Protein AF-A0A9D6IE78-F1 (afdb_monomer_lite)

Structure (mmCIF, N/CA/C/O backbone):
data_AF-A0A9D6IE78-F1
#
_entry.id   AF-A0A9D6IE78-F1
#
loop_
_atom_site.group_PDB
_atom_site.id
_atom_site.type_symbol
_atom_site.label_atom_id
_atom_site.label_alt_id
_atom_site.label_comp_id
_atom_site.label_asym_id
_atom_site.label_entity_id
_atom_site.label_seq_id
_atom_site.pdbx_PDB_ins_code
_atom_site.Cartn_x
_atom_site.Cartn_y
_atom_site.Cartn_z
_atom_site.occupancy
_atom_site.B_iso_or_equiv
_atom_site.auth_seq_id
_atom_site.auth_comp_id
_atom_site.auth_asym_id
_atom_site.auth_atom_id
_atom_site.pdbx_PDB_model_num
ATOM 1 N N . MET A 1 1 ? -37.308 31.353 -27.519 1.00 45.53 1 MET A N 1
ATOM 2 C CA . MET A 1 1 ? -37.092 30.352 -28.583 1.00 45.53 1 MET A CA 1
ATOM 3 C C . MET A 1 1 ? -36.029 29.391 -28.068 1.00 45.53 1 MET A C 1
ATOM 5 O O . MET A 1 1 ? -34.873 29.768 -27.953 1.00 45.53 1 MET A O 1
ATOM 9 N N . MET A 1 2 ? -36.479 28.247 -27.551 1.00 38.16 2 MET A N 1
ATOM 10 C CA . MET A 1 2 ? -35.673 27.231 -26.865 1.00 38.16 2 MET A CA 1
ATOM 11 C C . MET A 1 2 ? -35.021 26.292 -27.885 1.00 38.16 2 MET A C 1
ATOM 13 O O . MET A 1 2 ? -35.679 25.915 -28.849 1.00 38.16 2 MET A O 1
ATOM 17 N N . CYS A 1 3 ? -33.796 25.833 -27.624 1.00 43.06 3 CYS A N 1
ATOM 18 C CA . CYS A 1 3 ? -33.324 24.556 -28.156 1.00 43.06 3 CYS A CA 1
ATOM 19 C C . CYS A 1 3 ? -32.450 23.859 -27.102 1.00 43.06 3 CYS A C 1
ATOM 21 O O . CYS A 1 3 ? -31.283 24.190 -26.915 1.00 43.06 3 CYS A O 1
ATOM 23 N N . LEU A 1 4 ? -33.084 22.943 -26.363 1.00 41.41 4 LEU A N 1
ATOM 24 C CA . LEU A 1 4 ? -32.463 21.963 -25.473 1.00 41.41 4 LEU A CA 1
ATOM 25 C C . LEU A 1 4 ? -31.809 20.868 -26.329 1.00 41.41 4 LEU A C 1
ATOM 27 O O . LEU A 1 4 ? -32.516 20.140 -27.028 1.00 41.41 4 LEU A O 1
ATOM 31 N N . THR A 1 5 ? -30.498 20.677 -26.216 1.00 53.38 5 THR A N 1
ATOM 32 C CA . THR A 1 5 ? -29.824 19.465 -26.694 1.00 53.38 5 THR A CA 1
ATOM 33 C C . THR A 1 5 ? -29.797 18.421 -25.579 1.00 53.38 5 THR A C 1
ATOM 35 O O . THR A 1 5 ? -29.192 18.594 -24.524 1.00 53.38 5 THR A O 1
ATOM 38 N N . LYS A 1 6 ? -30.530 17.330 -25.814 1.00 40.97 6 LYS A N 1
ATOM 39 C CA . LYS A 1 6 ? -30.632 16.155 -24.948 1.00 40.97 6 LYS A CA 1
ATOM 40 C C . LYS A 1 6 ? -29.361 15.309 -25.071 1.00 40.97 6 LYS A C 1
ATOM 42 O O . LYS A 1 6 ? -29.006 14.907 -26.174 1.00 40.97 6 LYS A O 1
ATOM 47 N N . PHE A 1 7 ? -28.726 15.000 -23.943 1.00 40.69 7 PHE A N 1
ATOM 48 C CA . PHE A 1 7 ? -27.714 13.949 -23.832 1.00 40.69 7 PHE A CA 1
ATOM 49 C C . PHE A 1 7 ? -28.403 12.610 -23.535 1.00 40.69 7 PHE A C 1
ATOM 51 O O . PHE A 1 7 ? -29.124 12.476 -22.548 1.00 40.69 7 PHE A O 1
ATOM 58 N N . THR A 1 8 ? -28.188 11.622 -24.397 1.00 42.09 8 THR A N 1
ATOM 59 C CA . THR A 1 8 ? -28.571 10.215 -24.206 1.00 42.09 8 THR A CA 1
ATOM 60 C C . THR A 1 8 ? -27.436 9.439 -23.529 1.00 42.09 8 THR A C 1
ATOM 62 O O . THR A 1 8 ? -26.326 9.458 -24.062 1.00 42.09 8 THR A O 1
ATOM 65 N N . PRO A 1 9 ? -27.669 8.706 -22.423 1.00 49.41 9 PRO A N 1
ATOM 66 C CA . PRO A 1 9 ? -26.718 7.714 -21.932 1.00 49.41 9 PRO A CA 1
ATOM 67 C C . PRO A 1 9 ? -26.941 6.363 -22.629 1.00 49.41 9 PRO A C 1
ATOM 69 O O . PRO A 1 9 ? -28.030 5.791 -22.582 1.00 49.41 9 PRO A O 1
ATOM 72 N N . ALA A 1 10 ? -25.895 5.857 -23.284 1.00 42.84 10 ALA A N 1
ATOM 73 C CA . ALA A 1 10 ? -25.861 4.512 -23.841 1.00 42.84 10 ALA A CA 1
ATOM 74 C C . ALA A 1 10 ? -25.559 3.480 -22.743 1.00 42.84 10 ALA A C 1
ATOM 76 O O . ALA A 1 10 ? -24.661 3.654 -21.920 1.00 42.84 10 ALA A O 1
ATOM 77 N N . MET A 1 11 ? -26.356 2.414 -22.773 1.00 36.59 11 MET A N 1
ATOM 78 C CA . MET A 1 11 ? -26.316 1.210 -21.951 1.00 36.59 11 MET A CA 1
ATOM 79 C C . MET A 1 11 ? -24.918 0.583 -21.855 1.00 36.59 11 MET A C 1
ATOM 81 O O . MET A 1 11 ? -24.270 0.357 -22.874 1.00 36.59 11 MET A O 1
ATOM 85 N N . LEU A 1 12 ? -24.526 0.161 -20.649 1.00 38.47 12 LEU A N 1
ATOM 86 C CA . LEU A 1 12 ? -23.548 -0.911 -20.475 1.00 38.47 12 LEU A CA 1
ATOM 87 C C . LEU A 1 12 ? -24.206 -2.052 -19.694 1.00 38.47 12 LEU A C 1
ATOM 89 O O . LEU A 1 12 ? -24.744 -1.859 -18.604 1.00 38.47 12 LEU A O 1
ATOM 93 N N . ALA A 1 13 ? -24.223 -3.215 -20.337 1.00 38.16 13 ALA A N 1
ATOM 94 C CA . ALA A 1 13 ? -24.964 -4.399 -19.954 1.00 38.16 13 ALA A CA 1
ATOM 95 C C . ALA A 1 13 ? -24.424 -5.069 -18.681 1.00 38.16 13 ALA A C 1
ATOM 97 O O . ALA A 1 13 ? -23.220 -5.179 -18.454 1.00 38.16 13 ALA A O 1
ATOM 98 N N . ILE A 1 14 ? -25.376 -5.554 -17.889 1.00 33.62 14 ILE A N 1
ATOM 99 C CA . ILE A 1 14 ? -25.220 -6.405 -16.713 1.00 33.62 14 ILE A CA 1
ATOM 100 C C . ILE A 1 14 ? -24.956 -7.835 -17.200 1.00 33.62 14 ILE A C 1
ATOM 102 O O . ILE A 1 14 ? -25.793 -8.406 -17.895 1.00 33.62 14 ILE A O 1
ATOM 106 N N . VAL A 1 15 ? -23.830 -8.436 -16.808 1.00 39.09 15 VAL A N 1
ATOM 107 C CA . VAL A 1 15 ? -23.643 -9.893 -16.887 1.00 39.09 15 VAL A CA 1
ATOM 108 C C . VAL A 1 15 ? -23.954 -10.469 -15.511 1.00 39.09 15 VAL A C 1
ATOM 110 O O . VAL A 1 15 ? -23.166 -10.351 -14.575 1.00 39.09 15 VAL A O 1
ATOM 113 N N . ALA A 1 16 ? -25.143 -11.056 -15.395 1.00 34.84 16 ALA A N 1
ATOM 114 C CA . ALA A 1 16 ? -25.553 -11.873 -14.265 1.00 34.84 16 ALA A CA 1
ATOM 115 C C . ALA A 1 16 ? -25.043 -13.306 -14.486 1.00 34.84 16 ALA A C 1
ATOM 117 O O . ALA A 1 16 ? -25.503 -14.001 -15.389 1.00 34.84 16 ALA A O 1
ATOM 118 N N . GLY A 1 17 ? -24.080 -13.737 -13.672 1.00 34.72 17 GLY A N 1
ATOM 119 C CA . GLY A 1 17 ? -23.669 -15.135 -13.568 1.00 34.72 17 GLY A CA 1
ATOM 120 C C . GLY A 1 17 ? -24.322 -15.768 -12.346 1.00 34.72 17 GLY A C 1
ATOM 121 O O . GLY A 1 17 ? -23.983 -15.424 -11.217 1.00 34.72 17 GLY A O 1
ATOM 122 N N . ALA A 1 18 ? -25.275 -16.667 -12.577 1.00 33.91 18 ALA A N 1
ATOM 123 C CA . ALA A 1 18 ? -25.880 -17.502 -11.551 1.00 33.91 18 ALA A CA 1
ATOM 124 C C . ALA A 1 18 ? -24.907 -18.617 -11.131 1.00 33.91 18 ALA A C 1
ATOM 126 O O . ALA A 1 18 ? -24.402 -19.340 -11.985 1.00 33.91 18 ALA A O 1
ATOM 127 N N . PHE A 1 19 ? -24.701 -18.796 -9.825 1.00 34.38 19 PHE A N 1
ATOM 128 C CA . PHE A 1 19 ? -24.171 -20.037 -9.262 1.00 34.38 19 PHE A CA 1
ATOM 129 C C . PHE A 1 19 ? -25.155 -20.573 -8.225 1.00 34.38 19 PHE A C 1
ATOM 131 O O . PHE A 1 19 ? -25.511 -19.896 -7.260 1.00 34.38 19 PHE A O 1
ATOM 138 N N . LEU A 1 20 ? -25.627 -21.789 -8.493 1.00 34.84 20 LEU A N 1
ATOM 139 C CA . LEU A 1 20 ? -26.508 -22.582 -7.647 1.00 34.84 20 LEU A CA 1
ATOM 140 C C . LEU A 1 20 ? -25.697 -23.345 -6.587 1.00 34.84 20 LEU A C 1
ATOM 142 O O . LEU A 1 20 ? -24.527 -23.666 -6.775 1.00 34.84 20 LEU A O 1
ATOM 146 N N . ALA A 1 21 ? -26.378 -23.584 -5.471 1.00 33.31 21 ALA A N 1
ATOM 147 C CA . ALA A 1 21 ? -25.912 -24.044 -4.169 1.00 33.31 21 ALA A CA 1
ATOM 148 C C . ALA A 1 21 ? -25.349 -25.479 -4.107 1.00 33.31 21 ALA A C 1
ATOM 150 O O . ALA A 1 21 ? -25.725 -26.330 -4.905 1.00 33.31 21 ALA A O 1
ATOM 151 N N . MET A 1 22 ? -24.562 -25.776 -3.064 1.00 31.12 22 MET A N 1
ATOM 152 C CA . MET A 1 22 ? -24.947 -26.610 -1.900 1.00 31.12 22 MET A CA 1
ATOM 153 C C . MET A 1 22 ? -23.707 -27.046 -1.099 1.00 31.12 22 MET A C 1
ATOM 155 O O . MET A 1 22 ? -22.687 -27.414 -1.671 1.00 31.12 22 MET A O 1
ATOM 159 N N . GLY A 1 23 ? -23.820 -27.050 0.234 1.00 32.84 23 GLY A N 1
ATOM 160 C CA . GLY A 1 23 ? -22.829 -27.656 1.128 1.00 32.84 23 GLY A CA 1
ATOM 161 C C . GLY A 1 23 ? -22.863 -27.094 2.548 1.00 32.84 23 GLY A C 1
ATOM 162 O O . GLY A 1 23 ? -22.063 -26.235 2.898 1.00 32.84 23 GLY A O 1
ATOM 163 N N . THR A 1 24 ? -23.789 -27.573 3.379 1.00 34.53 24 THR A N 1
ATOM 164 C CA . THR A 1 24 ? -23.779 -27.344 4.831 1.00 34.53 24 THR A CA 1
ATOM 165 C C . THR A 1 24 ? -22.833 -28.336 5.503 1.00 34.53 24 THR A C 1
ATOM 167 O O . THR A 1 24 ? -23.103 -29.536 5.488 1.00 34.53 24 THR A O 1
ATOM 170 N N . ALA A 1 25 ? -21.773 -27.845 6.142 1.00 35.62 25 ALA A N 1
ATOM 171 C CA . ALA A 1 25 ? -20.974 -28.620 7.084 1.00 35.62 25 ALA A CA 1
ATOM 172 C C . ALA A 1 25 ? -20.953 -27.897 8.436 1.00 35.62 25 ALA A C 1
ATOM 174 O O . ALA A 1 25 ? -20.340 -26.845 8.603 1.00 35.62 25 ALA A O 1
ATOM 175 N N . THR A 1 26 ? -21.673 -28.465 9.397 1.00 38.00 26 THR A N 1
ATOM 176 C CA . THR A 1 26 ? -21.579 -28.142 10.820 1.00 38.00 26 THR A CA 1
ATOM 177 C C . THR A 1 26 ? -20.269 -28.702 11.370 1.00 38.00 26 THR A C 1
ATOM 179 O O . THR A 1 26 ? -20.054 -29.910 11.301 1.00 38.00 26 THR A O 1
ATOM 182 N N . ALA A 1 27 ? -19.421 -27.854 11.951 1.00 38.16 27 ALA A N 1
ATOM 183 C CA . ALA A 1 27 ? -18.272 -28.287 12.738 1.00 38.16 27 ALA A CA 1
ATOM 184 C C . ALA A 1 27 ? -18.277 -27.613 14.111 1.00 38.16 27 ALA A C 1
ATOM 186 O O . ALA A 1 27 ? -18.707 -26.475 14.293 1.00 38.16 27 ALA A O 1
ATOM 187 N N . GLN A 1 28 ? -17.858 -28.412 15.078 1.00 33.41 28 GLN A N 1
ATOM 188 C CA . GLN A 1 28 ? -18.230 -28.385 16.477 1.00 33.41 28 GLN A CA 1
ATOM 189 C C . GLN A 1 28 ? -17.337 -27.450 17.296 1.00 33.41 28 GLN A C 1
ATOM 191 O O . GLN A 1 28 ? -16.143 -27.311 17.056 1.00 33.41 28 GLN A O 1
ATOM 196 N N . ARG A 1 29 ? -17.953 -26.832 18.299 1.00 29.41 29 ARG A N 1
ATOM 197 C CA . ARG A 1 29 ? -17.357 -25.943 19.295 1.00 29.41 29 ARG A CA 1
ATOM 198 C C . ARG A 1 29 ? -16.565 -26.761 20.322 1.00 29.41 29 ARG A C 1
ATOM 200 O O . ARG A 1 29 ? -17.137 -27.650 20.946 1.00 29.41 29 ARG A O 1
ATOM 207 N N . THR A 1 30 ? -15.314 -26.394 20.585 1.00 37.00 30 THR A N 1
ATOM 208 C CA . THR A 1 30 ? -14.582 -26.776 21.807 1.00 37.00 30 THR A CA 1
ATOM 209 C C . THR A 1 30 ? -13.901 -25.544 22.387 1.00 37.00 30 THR A C 1
ATOM 211 O O . THR A 1 30 ? -13.219 -24.814 21.673 1.00 37.00 30 THR A O 1
ATOM 214 N N . GLY A 1 31 ? -14.178 -25.274 23.663 1.00 28.44 31 GLY A N 1
ATOM 215 C CA . GLY A 1 31 ? -13.699 -24.106 24.398 1.00 28.44 31 GLY A CA 1
ATOM 216 C C . GLY A 1 31 ? -12.408 -24.341 25.188 1.00 28.44 31 GLY A C 1
ATOM 217 O O . GLY A 1 31 ? -11.864 -25.440 25.213 1.00 28.44 31 GLY A O 1
ATOM 218 N N . GLY A 1 32 ? -11.990 -23.269 25.865 1.00 26.84 32 GLY A N 1
ATOM 219 C CA . GLY A 1 32 ? -10.824 -23.126 26.748 1.00 26.84 32 GLY A CA 1
ATOM 220 C C . GLY A 1 32 ? -10.155 -21.788 26.405 1.00 26.84 32 GLY A C 1
ATOM 221 O O . GLY A 1 32 ? -9.790 -21.590 25.257 1.00 26.84 32 GLY A O 1
ATOM 222 N N . GLY A 1 33 ? -10.081 -20.755 27.244 1.00 28.39 33 GLY A N 1
ATOM 223 C CA . GLY A 1 33 ? -9.883 -20.719 28.692 1.00 28.39 33 GLY A CA 1
ATOM 224 C C . GLY A 1 33 ? -8.459 -20.203 28.955 1.00 28.39 33 GLY A C 1
ATOM 225 O O . GLY A 1 33 ? -7.537 -20.722 28.343 1.00 28.39 33 GLY A O 1
ATOM 226 N N . HIS A 1 34 ? -8.308 -19.229 29.867 1.00 31.58 34 HIS A N 1
ATOM 227 C CA . HIS A 1 34 ? -7.098 -18.451 30.245 1.00 31.58 34 HIS A CA 1
ATOM 228 C C . HIS A 1 34 ? -6.845 -17.202 29.380 1.00 31.58 34 HIS A C 1
ATOM 230 O O . HIS A 1 34 ? -6.928 -17.259 28.164 1.00 31.58 34 HIS A O 1
ATOM 236 N N . GLY A 1 35 ? -6.537 -16.014 29.899 1.00 29.56 35 GLY A N 1
ATOM 237 C CA . GLY A 1 35 ? -6.162 -15.540 31.234 1.00 29.56 35 GLY A CA 1
ATOM 238 C C . GLY A 1 35 ? -5.492 -14.178 31.004 1.00 29.56 35 GLY A C 1
ATOM 239 O O . GLY A 1 35 ? -4.624 -14.076 30.144 1.00 29.56 35 GLY A O 1
ATOM 240 N N . GLY A 1 36 ? -5.972 -13.116 31.653 1.00 33.78 36 GLY A N 1
ATOM 241 C CA . GLY A 1 36 ? -5.567 -11.738 31.343 1.00 33.78 36 GLY A CA 1
ATOM 242 C C . GLY A 1 36 ? -4.161 -11.354 31.803 1.00 33.78 36 GLY A C 1
ATOM 243 O O . GLY A 1 36 ? -3.629 -12.023 32.670 1.00 33.78 36 GLY A O 1
ATOM 244 N N . TYR A 1 37 ? -3.636 -10.229 31.296 1.00 34.72 37 TYR A N 1
ATOM 245 C CA . TYR A 1 37 ? -2.767 -9.292 32.026 1.00 34.72 37 TYR A CA 1
ATOM 246 C C . TYR A 1 37 ? -2.793 -7.890 31.379 1.00 34.72 37 TYR A C 1
ATOM 248 O O . TYR A 1 37 ? -2.464 -7.718 30.213 1.00 34.72 37 TYR A O 1
ATOM 256 N N . LEU A 1 38 ? -3.227 -6.929 32.201 1.00 32.22 38 LEU A N 1
ATOM 257 C CA . LEU A 1 38 ? -2.615 -5.634 32.538 1.00 32.22 38 LEU A CA 1
ATOM 258 C C . LEU A 1 38 ? -2.283 -4.589 31.461 1.00 32.22 38 LEU A C 1
ATOM 260 O O . LEU A 1 38 ? -1.527 -4.795 30.520 1.00 32.22 38 LEU A O 1
ATOM 264 N N . GLY A 1 39 ? -2.792 -3.388 31.755 1.00 37.88 39 GLY A N 1
ATOM 265 C CA . GLY A 1 39 ? -2.486 -2.122 31.115 1.00 37.88 39 GLY A CA 1
ATOM 266 C C . GLY A 1 39 ? -0.996 -1.826 30.959 1.00 37.88 39 GLY A C 1
ATOM 267 O O . GLY A 1 39 ? -0.202 -1.932 31.890 1.00 37.88 39 GLY A O 1
ATOM 268 N N . GLY A 1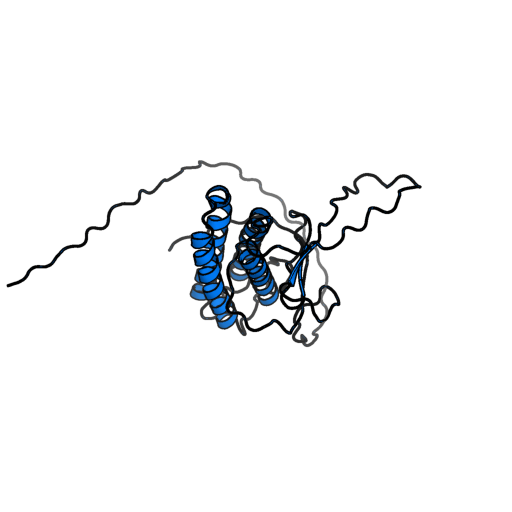 40 ? -0.673 -1.340 29.769 1.00 27.86 40 GLY A N 1
ATOM 269 C CA . GLY A 1 40 ? 0.555 -0.645 29.437 1.00 27.86 40 GLY A CA 1
ATOM 270 C C . GLY A 1 40 ? 0.186 0.454 28.454 1.00 27.86 40 GLY A C 1
ATOM 271 O O . GLY A 1 40 ? -0.335 0.186 27.377 1.00 27.86 40 GLY A O 1
ATOM 272 N N . ARG A 1 41 ? 0.379 1.699 28.876 1.00 32.38 41 ARG A N 1
ATOM 273 C CA . ARG A 1 41 ? 0.229 2.928 28.094 1.00 32.38 41 ARG A CA 1
ATOM 274 C C . ARG A 1 41 ? 0.911 2.744 26.730 1.00 32.38 41 ARG A C 1
ATOM 276 O O . ARG A 1 41 ? 2.129 2.614 26.699 1.00 32.38 41 ARG A O 1
ATOM 283 N N . ALA A 1 42 ? 0.131 2.690 25.648 1.00 28.72 42 ALA A N 1
ATOM 284 C CA . ALA A 1 42 ? 0.634 2.480 24.292 1.00 28.72 42 ALA A CA 1
ATOM 285 C C . ALA A 1 42 ? 1.585 3.626 23.895 1.00 28.72 42 ALA A C 1
ATOM 287 O O . ALA A 1 42 ? 1.146 4.778 23.833 1.00 28.72 42 ALA A O 1
ATOM 288 N N . PRO A 1 43 ? 2.877 3.361 23.653 1.00 32.72 43 PRO A N 1
ATOM 289 C CA . PRO A 1 43 ? 3.739 4.301 22.956 1.00 32.72 43 PRO A CA 1
ATOM 290 C C . PRO A 1 43 ? 3.262 4.407 21.503 1.00 32.72 43 PRO A C 1
ATOM 292 O O . PRO A 1 43 ? 2.874 3.413 20.893 1.00 32.72 43 PRO A O 1
ATOM 295 N N . ALA A 1 44 ? 3.264 5.622 20.962 1.00 35.94 44 ALA A N 1
ATOM 296 C CA . ALA A 1 44 ? 3.053 5.865 19.544 1.00 35.94 44 ALA A CA 1
ATOM 297 C C . ALA A 1 44 ? 4.166 5.151 18.760 1.00 35.94 44 ALA A C 1
ATOM 299 O O . ALA A 1 44 ? 5.333 5.530 18.857 1.00 35.94 44 ALA A O 1
ATOM 300 N N . TYR A 1 45 ? 3.812 4.088 18.040 1.00 36.53 45 TYR A N 1
ATOM 301 C CA . TYR A 1 45 ? 4.755 3.265 17.294 1.00 36.53 45 TYR A CA 1
ATOM 302 C C . TYR A 1 45 ? 4.524 3.454 15.799 1.00 36.53 45 TYR A C 1
ATOM 304 O O . TYR A 1 45 ? 3.637 2.861 15.198 1.00 36.53 45 TYR A O 1
ATOM 312 N N . HIS A 1 46 ? 5.371 4.290 15.208 1.00 33.44 46 HIS A N 1
ATOM 313 C CA . HIS A 1 46 ? 5.788 4.128 13.824 1.00 33.44 46 HIS A CA 1
ATOM 314 C C . HIS A 1 46 ? 6.576 2.808 13.787 1.00 33.44 46 HIS A C 1
ATOM 316 O O . HIS A 1 46 ? 7.469 2.635 14.619 1.00 33.44 46 HIS A O 1
ATOM 322 N N . GLY A 1 47 ? 6.172 1.855 12.937 1.00 32.84 47 GLY A N 1
ATOM 323 C CA . GLY A 1 47 ? 6.583 0.443 13.014 1.00 32.84 47 GLY A CA 1
ATOM 324 C C . GLY A 1 47 ? 8.098 0.233 13.082 1.00 32.84 47 GLY A C 1
ATOM 325 O O . GLY A 1 47 ? 8.861 1.120 12.803 1.00 32.84 47 GLY A O 1
ATOM 326 N N . VAL A 1 48 ? 8.619 -0.944 13.399 1.00 38.09 48 VAL A N 1
ATOM 327 C CA . VAL A 1 48 ? 10.067 -1.238 13.316 1.00 38.09 48 VAL A CA 1
ATOM 328 C C . VAL A 1 48 ? 10.284 -2.482 12.469 1.00 38.09 48 VAL A C 1
ATOM 330 O O . VAL A 1 48 ? 9.868 -3.535 12.901 1.00 38.09 48 VAL A O 1
ATOM 333 N N . TYR A 1 49 ? 10.950 -2.397 11.315 1.00 45.22 49 TYR A N 1
ATOM 334 C CA . TYR A 1 49 ? 11.395 -3.532 10.458 1.00 45.22 49 TYR A CA 1
ATOM 335 C C . TYR A 1 49 ? 12.200 -2.933 9.261 1.00 45.22 49 TYR A C 1
ATOM 337 O O . TYR A 1 49 ? 11.720 -2.684 8.161 1.00 45.22 49 TYR A O 1
ATOM 345 N N . TYR A 1 50 ? 13.438 -2.499 9.444 1.00 35.59 50 TYR A N 1
ATOM 346 C CA . TYR A 1 50 ? 14.549 -3.438 9.557 1.00 35.59 50 TYR A CA 1
ATOM 347 C C . TYR A 1 50 ? 15.799 -2.751 10.122 1.00 35.59 50 TYR A C 1
ATOM 349 O O . TYR A 1 50 ? 16.883 -2.847 9.560 1.00 35.59 50 TYR A O 1
ATOM 357 N N . GLY A 1 51 ? 15.659 -1.996 11.214 1.00 36.06 51 GLY A N 1
ATOM 358 C CA . GLY A 1 51 ? 16.815 -1.459 11.946 1.00 36.06 51 GLY A CA 1
ATOM 359 C C . GLY A 1 51 ? 17.722 -0.499 11.160 1.00 36.06 51 GLY A C 1
ATOM 360 O O . GLY A 1 51 ? 18.857 -0.282 11.574 1.00 36.06 51 GLY A O 1
ATOM 361 N N . GLN A 1 52 ? 17.249 0.070 10.044 1.00 40.19 52 GLN A N 1
ATOM 362 C CA . GLN A 1 52 ? 18.005 1.006 9.210 1.00 40.19 52 GLN A CA 1
ATOM 363 C C . GLN A 1 52 ? 17.278 2.362 9.163 1.00 40.19 52 GLN A C 1
ATOM 365 O O . GLN A 1 52 ? 16.154 2.432 8.662 1.00 40.19 52 GLN A O 1
ATOM 370 N N . PRO A 1 53 ? 17.883 3.448 9.680 1.00 47.84 53 PRO A N 1
ATOM 371 C CA . PRO A 1 53 ? 17.215 4.743 9.853 1.00 47.84 53 PRO A CA 1
ATOM 372 C C . PRO A 1 53 ? 16.916 5.485 8.539 1.00 47.84 53 PRO A C 1
ATOM 374 O O . PRO A 1 53 ? 16.273 6.529 8.561 1.00 47.84 53 PRO A O 1
ATOM 377 N N . ASN A 1 54 ? 17.378 4.972 7.398 1.00 61.62 54 ASN A N 1
ATOM 378 C CA . ASN A 1 54 ? 17.263 5.603 6.083 1.00 61.62 54 ASN A CA 1
ATOM 379 C C . ASN A 1 54 ? 16.369 4.830 5.094 1.00 61.62 54 ASN A C 1
ATOM 381 O O . ASN A 1 54 ? 16.405 5.133 3.900 1.00 61.62 54 ASN A O 1
ATOM 385 N N . TRP A 1 55 ? 15.619 3.822 5.556 1.00 65.19 55 TRP A N 1
ATOM 386 C CA . TRP A 1 55 ? 14.739 3.011 4.706 1.00 65.19 55 TRP A CA 1
ATOM 387 C C . TRP A 1 55 ? 13.308 3.527 4.727 1.00 65.19 55 TRP A C 1
ATOM 389 O O . TRP A 1 55 ? 12.645 3.407 5.748 1.00 65.19 55 TRP A O 1
ATOM 399 N N . ASN A 1 56 ? 12.808 3.997 3.592 1.00 71.19 56 ASN A N 1
ATOM 400 C CA . ASN A 1 56 ? 11.434 4.466 3.425 1.00 71.19 56 ASN A CA 1
ATOM 401 C C . ASN A 1 56 ? 10.649 3.523 2.497 1.00 71.19 56 ASN A C 1
ATOM 403 O O . ASN A 1 56 ? 11.254 2.728 1.775 1.00 71.19 56 ASN A O 1
ATOM 407 N N . TYR A 1 57 ? 9.315 3.621 2.501 1.00 78.62 57 TYR A N 1
ATOM 408 C CA . TYR A 1 57 ? 8.408 2.833 1.644 1.00 78.62 57 TYR A CA 1
ATOM 409 C C . TYR A 1 57 ? 8.749 1.349 1.632 1.00 78.62 57 TYR A C 1
ATOM 411 O O . TYR A 1 57 ? 9.077 0.741 0.611 1.00 78.62 57 TYR A O 1
ATOM 419 N N . VAL A 1 58 ? 8.747 0.776 2.819 1.00 82.44 58 VAL A N 1
ATOM 420 C CA . VAL A 1 58 ? 9.206 -0.577 3.029 1.00 82.44 58 VAL A CA 1
ATOM 421 C C . VAL A 1 58 ? 7.999 -1.508 2.900 1.00 82.44 58 VAL A C 1
ATOM 423 O O . VAL A 1 58 ? 7.089 -1.480 3.721 1.00 82.44 58 VAL A O 1
ATOM 426 N N . VAL A 1 59 ? 7.958 -2.301 1.827 1.00 83.50 59 VAL A N 1
ATOM 427 C CA . VAL A 1 59 ? 6.803 -3.152 1.509 1.00 83.50 59 VAL A CA 1
ATOM 428 C C . VAL A 1 59 ? 6.821 -4.388 2.397 1.00 83.50 59 VAL A C 1
ATOM 430 O O . VAL A 1 59 ? 7.795 -5.147 2.322 1.00 83.50 59 VAL A O 1
ATOM 433 N N . PRO A 1 60 ? 5.749 -4.651 3.171 1.00 76.69 60 PRO A N 1
ATOM 434 C CA . PRO A 1 60 ? 5.595 -5.893 3.904 1.00 76.69 60 PRO A CA 1
ATOM 435 C C . PRO A 1 60 ? 5.871 -7.102 3.024 1.00 76.69 60 PRO A C 1
ATOM 437 O O . PRO A 1 60 ? 5.401 -7.208 1.887 1.00 76.69 60 PRO A O 1
ATOM 440 N N . HIS A 1 61 ? 6.689 -8.012 3.552 1.00 75.75 61 HIS A N 1
ATOM 441 C CA . HIS A 1 61 ? 7.016 -9.260 2.901 1.00 75.75 61 HIS A CA 1
ATOM 442 C C . HIS A 1 61 ? 5.647 -9.921 2.749 1.00 75.75 61 HIS A C 1
ATOM 444 O O . HIS A 1 61 ? 4.694 -9.593 3.454 1.00 75.75 61 HIS A O 1
ATOM 450 N N . ARG A 1 62 ? 5.470 -10.755 1.747 1.00 73.62 62 ARG A N 1
ATOM 451 C CA . ARG A 1 62 ? 4.296 -11.610 1.648 1.00 73.62 62 ARG A CA 1
ATOM 452 C C . ARG A 1 62 ? 4.866 -12.946 1.118 1.00 73.62 62 ARG A C 1
ATOM 454 O O . ARG A 1 62 ? 5.325 -12.927 0.009 1.00 73.62 62 ARG A O 1
ATOM 461 N N . SER A 1 63 ? 4.869 -14.073 1.841 1.00 75.25 63 SER A N 1
ATOM 462 C CA . SER A 1 63 ? 5.401 -15.408 1.458 1.00 75.25 63 SER A CA 1
ATOM 463 C C . SER A 1 63 ? 4.713 -16.026 0.235 1.00 75.25 63 SER A C 1
ATOM 465 O O . SER A 1 63 ? 5.222 -16.985 -0.331 1.00 75.25 63 SER A O 1
ATOM 467 N N . THR A 1 64 ? 3.609 -15.435 -0.240 1.00 79.06 64 THR A N 1
ATOM 468 C CA . THR A 1 64 ? 3.036 -15.668 -1.573 1.00 79.06 64 THR A CA 1
ATOM 469 C C . THR A 1 64 ? 3.812 -14.943 -2.675 1.00 79.06 64 THR A C 1
ATOM 471 O O . THR A 1 64 ? 3.571 -15.182 -3.850 1.00 79.06 64 THR A O 1
ATOM 474 N N . TYR A 1 65 ? 4.732 -14.056 -2.310 1.00 81.31 65 TYR A N 1
ATOM 475 C CA . TYR A 1 65 ? 5.551 -13.219 -3.171 1.00 81.31 65 TYR A CA 1
ATOM 476 C C . TYR A 1 65 ? 7.029 -13.358 -2.789 1.00 81.31 65 TYR A C 1
ATOM 478 O O . TYR A 1 65 ? 7.437 -13.313 -1.627 1.00 81.31 65 TYR A O 1
ATOM 486 N N . ALA A 1 66 ? 7.880 -13.493 -3.798 1.00 78.88 66 ALA A N 1
ATOM 487 C CA . ALA A 1 66 ? 9.311 -13.577 -3.564 1.00 78.88 66 ALA A CA 1
ATOM 488 C C . ALA A 1 66 ? 9.886 -12.182 -3.295 1.00 78.88 66 ALA A C 1
ATOM 490 O O . ALA A 1 66 ? 9.627 -11.234 -4.040 1.00 78.88 66 ALA A O 1
ATOM 491 N N . GLY A 1 67 ? 10.733 -12.062 -2.277 1.00 83.56 67 GLY A N 1
ATOM 492 C CA . GLY A 1 67 ? 11.481 -10.837 -2.021 1.00 83.56 67 GLY A CA 1
ATOM 493 C C . GLY A 1 67 ? 10.746 -9.748 -1.249 1.00 83.56 67 GLY A C 1
ATOM 494 O O . GLY A 1 67 ? 9.588 -9.890 -0.836 1.00 83.56 67 GLY A O 1
ATOM 495 N N . GLY A 1 68 ? 11.468 -8.648 -1.059 1.00 87.00 68 GLY A N 1
ATOM 496 C CA . GLY A 1 68 ? 11.007 -7.430 -0.403 1.00 87.00 68 GLY A CA 1
ATOM 497 C C . GLY A 1 68 ? 11.396 -6.187 -1.195 1.00 87.00 68 GLY A C 1
ATOM 498 O O . GLY A 1 68 ? 12.351 -6.211 -1.974 1.00 87.00 68 GLY A O 1
ATOM 499 N N . TYR A 1 69 ? 10.653 -5.105 -0.976 1.00 89.81 69 TYR A N 1
ATOM 500 C CA . TYR A 1 69 ? 10.904 -3.804 -1.589 1.00 89.81 69 TYR A CA 1
ATOM 501 C C . TYR A 1 69 ? 11.143 -2.762 -0.507 1.00 89.81 69 TYR A C 1
ATOM 503 O O . TYR A 1 69 ? 10.493 -2.783 0.538 1.00 89.81 69 TYR A O 1
ATOM 511 N N . TYR A 1 70 ? 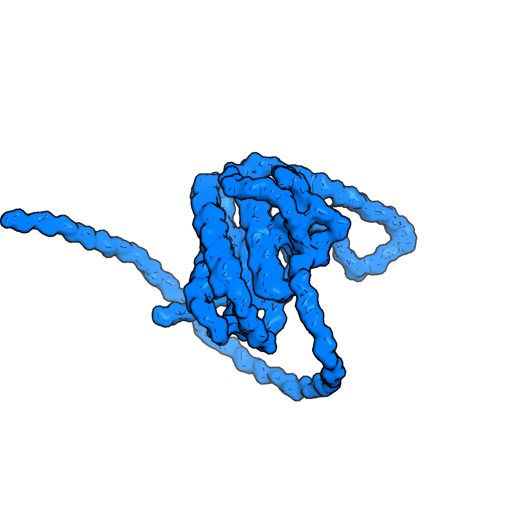12.069 -1.851 -0.763 1.00 87.56 70 TYR A N 1
ATOM 512 C CA . TYR A 1 70 ? 12.360 -0.729 0.121 1.00 87.56 70 TYR A CA 1
ATOM 513 C C . TYR A 1 70 ? 13.034 0.388 -0.670 1.00 87.56 70 TYR A C 1
ATOM 515 O O . TYR A 1 70 ? 13.614 0.151 -1.731 1.00 87.56 70 TYR A O 1
ATOM 523 N N . SER A 1 71 ? 12.975 1.607 -0.152 1.00 82.06 71 SER A N 1
ATOM 524 C CA . SER A 1 71 ? 13.655 2.761 -0.732 1.00 82.06 71 SER A CA 1
ATOM 525 C C . SER A 1 71 ? 14.707 3.300 0.224 1.00 82.06 71 SER A C 1
ATOM 527 O O . SER A 1 71 ? 14.489 3.353 1.430 1.00 82.06 71 SER A O 1
ATOM 529 N N . VAL A 1 72 ? 15.843 3.743 -0.310 1.00 81.25 72 VAL A N 1
ATOM 530 C CA . VAL A 1 72 ? 16.868 4.480 0.443 1.00 81.25 72 VAL A CA 1
ATOM 531 C C . VAL A 1 72 ? 17.107 5.804 -0.261 1.00 81.25 72 VAL A C 1
ATOM 533 O O . VAL A 1 72 ? 17.562 5.841 -1.405 1.00 81.25 72 VAL A O 1
ATOM 536 N N . GLY A 1 73 ? 16.762 6.907 0.405 1.00 80.88 73 GLY A N 1
ATOM 537 C CA . GLY A 1 73 ? 16.725 8.220 -0.238 1.00 80.88 73 GLY A CA 1
ATOM 538 C C . GLY A 1 73 ? 15.736 8.233 -1.409 1.00 80.88 73 GLY A C 1
ATOM 539 O O . GLY A 1 73 ? 14.535 8.112 -1.198 1.00 80.88 73 GLY A O 1
ATOM 540 N N . ARG A 1 74 ? 16.245 8.382 -2.640 1.00 80.75 74 ARG A N 1
ATOM 541 C CA . ARG A 1 74 ? 15.449 8.379 -3.888 1.00 80.75 74 ARG A CA 1
ATOM 542 C C . ARG A 1 74 ? 15.610 7.102 -4.718 1.00 80.75 74 ARG A C 1
ATOM 544 O O . ARG A 1 74 ? 15.094 7.029 -5.831 1.00 80.75 74 ARG A O 1
ATOM 551 N N . THR A 1 75 ? 16.349 6.127 -4.202 1.00 83.69 75 THR A N 1
ATOM 552 C CA . THR A 1 75 ? 16.631 4.881 -4.910 1.00 83.69 75 THR A CA 1
ATOM 553 C C . THR A 1 75 ? 15.729 3.781 -4.380 1.00 83.69 75 THR A C 1
ATOM 555 O O . THR A 1 75 ? 15.628 3.593 -3.167 1.00 83.69 75 THR A O 1
ATOM 558 N N . HIS A 1 76 ? 15.077 3.062 -5.289 1.00 86.75 76 HIS A N 1
ATOM 559 C CA . HIS A 1 76 ? 14.181 1.958 -4.971 1.00 86.75 76 HIS A CA 1
ATOM 560 C C . HIS A 1 76 ? 14.904 0.635 -5.198 1.00 86.75 76 HIS A C 1
ATOM 562 O O . HIS A 1 76 ? 15.607 0.473 -6.194 1.00 86.75 76 HIS A O 1
ATOM 568 N N . TYR A 1 77 ? 14.720 -0.312 -4.290 1.00 88.56 77 TYR A N 1
ATOM 569 C CA . TYR A 1 77 ? 15.387 -1.604 -4.319 1.00 88.56 77 TYR A CA 1
ATOM 570 C C . TYR A 1 77 ? 14.378 -2.742 -4.226 1.00 88.56 77 TYR A C 1
ATOM 572 O O . TYR A 1 77 ? 13.359 -2.648 -3.543 1.00 88.56 77 TYR A O 1
ATOM 580 N N . TYR A 1 78 ? 14.724 -3.845 -4.880 1.00 90.12 78 TYR A N 1
ATOM 581 C CA . TYR A 1 78 ? 14.118 -5.153 -4.708 1.00 90.12 78 TYR A CA 1
ATOM 582 C C . TYR A 1 78 ? 15.178 -6.134 -4.214 1.00 90.12 78 TYR A C 1
ATOM 584 O O . TYR A 1 78 ? 16.208 -6.322 -4.861 1.00 90.12 78 TYR A O 1
ATOM 592 N N . THR A 1 79 ? 14.919 -6.798 -3.094 1.00 85.38 79 THR A N 1
ATOM 593 C CA . THR A 1 79 ? 15.767 -7.888 -2.601 1.00 85.38 79 THR A CA 1
ATOM 594 C C . THR A 1 79 ? 15.047 -9.205 -2.838 1.00 85.38 79 THR A C 1
ATOM 596 O O . THR A 1 79 ? 14.034 -9.443 -2.181 1.00 85.38 79 THR A O 1
ATOM 599 N N . PRO A 1 80 ? 15.536 -10.081 -3.730 1.00 79.62 80 PRO A N 1
ATOM 600 C CA . PRO A 1 80 ? 14.968 -11.413 -3.895 1.00 79.62 80 PRO A CA 1
ATOM 601 C C . PRO A 1 80 ? 15.163 -12.239 -2.613 1.00 79.62 80 PRO A C 1
ATOM 603 O O . PRO A 1 80 ? 16.293 -12.412 -2.157 1.00 79.62 80 PRO A O 1
ATOM 606 N N . THR A 1 81 ? 14.089 -12.794 -2.048 1.00 69.75 81 THR A N 1
ATOM 607 C CA . THR A 1 81 ? 14.203 -13.813 -0.993 1.00 69.75 81 THR A CA 1
ATOM 608 C C . THR A 1 81 ? 14.366 -15.166 -1.683 1.00 69.75 81 THR A C 1
ATOM 610 O O . THR A 1 81 ? 13.516 -15.510 -2.511 1.00 69.75 81 THR A O 1
ATOM 613 N N . PRO A 1 82 ? 15.411 -15.959 -1.389 1.00 55.22 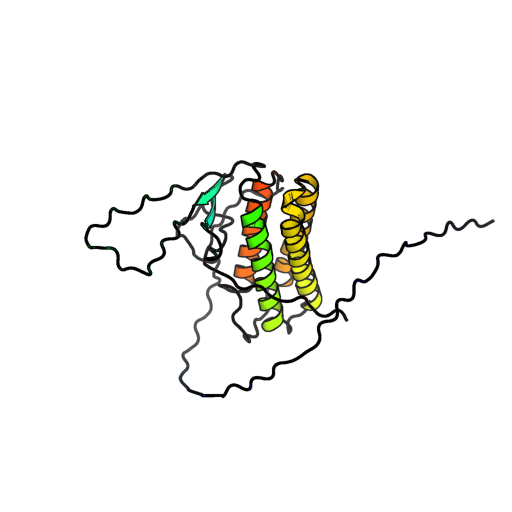82 PRO A N 1
ATOM 614 C CA . PRO A 1 82 ? 15.449 -17.335 -1.861 1.00 55.22 82 PRO A CA 1
ATOM 615 C C . PRO A 1 82 ? 14.301 -18.115 -1.203 1.00 55.22 82 PRO A C 1
ATOM 617 O O . PRO A 1 82 ? 14.250 -18.233 0.019 1.00 55.22 82 PRO A O 1
ATOM 620 N N . ILE A 1 83 ? 13.379 -18.657 -2.004 1.00 50.22 83 ILE A N 1
ATOM 621 C CA . ILE A 1 83 ? 12.383 -19.621 -1.519 1.00 50.22 83 ILE A CA 1
ATOM 622 C C . ILE A 1 83 ? 13.117 -20.949 -1.327 1.00 50.22 83 ILE A C 1
ATOM 624 O O . ILE A 1 83 ? 13.268 -21.734 -2.261 1.00 50.22 83 ILE A O 1
ATOM 628 N N . VAL A 1 84 ? 13.628 -21.192 -0.122 1.00 46.75 84 VAL A N 1
ATOM 629 C CA . VAL A 1 84 ? 14.186 -22.498 0.242 1.00 46.75 84 VAL A CA 1
ATOM 630 C C . VAL A 1 84 ? 13.061 -23.302 0.872 1.00 46.75 84 VAL A C 1
ATOM 632 O O . VAL A 1 84 ? 12.600 -22.990 1.967 1.00 46.75 84 VAL A O 1
ATOM 635 N N . SER A 1 85 ? 12.590 -24.330 0.173 1.00 40.59 85 SER A N 1
ATOM 636 C CA . SER A 1 85 ? 11.620 -25.268 0.733 1.00 40.59 85 SER A CA 1
ATOM 637 C C . SER A 1 85 ? 12.328 -26.128 1.789 1.00 40.59 85 SER A C 1
ATOM 639 O O . SER A 1 85 ? 13.106 -27.015 1.451 1.00 40.59 85 SER A O 1
ATOM 641 N N . VAL A 1 86 ? 12.110 -25.841 3.076 1.00 42.81 86 VAL A N 1
ATOM 642 C CA . VAL A 1 86 ? 12.794 -26.496 4.215 1.00 42.81 86 VAL A CA 1
ATOM 643 C C . VAL A 1 86 ? 12.230 -27.882 4.568 1.00 42.81 86 VAL A C 1
ATOM 645 O O . VAL A 1 86 ? 12.527 -28.418 5.632 1.00 42.81 86 VAL A O 1
ATOM 648 N N . PHE A 1 87 ? 11.433 -28.507 3.695 1.00 45.59 87 PHE A N 1
ATOM 649 C CA . PHE A 1 87 ? 10.832 -29.822 3.973 1.00 45.59 87 PHE A CA 1
ATOM 650 C C . PHE A 1 87 ? 11.833 -30.990 3.999 1.00 45.59 87 PHE A C 1
ATOM 652 O O . PHE A 1 87 ? 11.440 -32.122 4.268 1.00 45.59 87 PHE A O 1
ATOM 659 N N . ALA A 1 88 ? 13.123 -30.737 3.780 1.00 51.31 88 ALA A N 1
ATOM 660 C CA . ALA A 1 88 ? 14.183 -31.694 4.045 1.00 51.31 88 ALA A CA 1
ATOM 661 C C . ALA A 1 88 ? 15.236 -31.033 4.936 1.00 51.31 88 ALA A C 1
ATOM 663 O O . ALA A 1 88 ? 15.755 -29.967 4.601 1.00 51.31 88 ALA A O 1
ATOM 664 N N . ALA A 1 89 ? 15.550 -31.669 6.069 1.00 50.88 89 ALA A N 1
ATOM 665 C CA . ALA A 1 89 ? 16.704 -31.293 6.872 1.00 50.88 89 ALA A CA 1
ATOM 666 C C . ALA A 1 89 ? 17.930 -31.224 5.942 1.00 50.88 89 ALA A C 1
ATOM 668 O O . ALA A 1 89 ? 18.180 -32.195 5.218 1.00 50.88 89 ALA A O 1
ATOM 669 N N . PRO A 1 90 ? 18.660 -30.096 5.901 1.00 53.19 90 PRO A N 1
ATOM 670 C CA . PRO A 1 90 ? 19.827 -29.993 5.046 1.00 53.19 90 PRO A CA 1
ATOM 671 C C . PRO A 1 90 ? 20.814 -31.097 5.447 1.00 53.19 90 PRO A C 1
ATOM 673 O O . PRO A 1 90 ? 21.105 -31.239 6.640 1.00 53.19 90 PRO A O 1
ATOM 676 N N . PRO A 1 91 ? 21.309 -31.916 4.501 1.00 58.72 91 PRO A N 1
ATOM 677 C CA . PRO A 1 91 ? 22.342 -32.887 4.817 1.00 58.72 91 PRO A CA 1
ATOM 678 C C . PRO A 1 91 ? 23.545 -32.155 5.421 1.00 58.72 91 PRO A C 1
ATOM 680 O O . PRO A 1 91 ? 23.928 -31.076 4.963 1.00 58.72 91 PRO A O 1
ATOM 683 N N . VAL A 1 92 ? 24.121 -32.738 6.473 1.00 57.78 92 VAL A N 1
ATOM 684 C CA . VAL A 1 92 ? 25.327 -32.234 7.141 1.00 57.78 92 VAL A CA 1
ATOM 685 C C . VAL A 1 92 ? 26.401 -31.987 6.073 1.00 57.78 92 VAL A C 1
ATOM 687 O O . VAL A 1 92 ? 26.875 -32.934 5.451 1.00 57.78 92 VAL A O 1
ATOM 690 N N . GLY A 1 93 ? 26.731 -30.714 5.818 1.00 61.72 93 GLY A N 1
ATOM 691 C CA . GLY A 1 93 ? 27.644 -30.296 4.743 1.00 61.72 93 GLY A CA 1
ATOM 692 C C . GLY A 1 93 ? 27.101 -29.249 3.760 1.00 61.72 93 GLY A C 1
ATOM 693 O O . GLY A 1 93 ? 27.791 -28.918 2.799 1.00 61.72 93 GLY A O 1
ATOM 694 N N . THR A 1 94 ? 25.897 -28.703 3.960 1.00 55.28 94 THR A N 1
ATOM 695 C CA . THR A 1 94 ? 25.338 -27.681 3.059 1.00 55.28 94 THR A CA 1
ATOM 696 C C . THR A 1 94 ? 26.163 -26.395 3.016 1.00 55.28 94 THR A C 1
ATOM 698 O O . THR A 1 94 ? 26.262 -25.659 3.998 1.00 55.28 94 THR A O 1
ATOM 701 N N . THR A 1 95 ? 26.688 -26.104 1.825 1.00 57.75 95 THR A N 1
ATOM 702 C CA . THR A 1 95 ? 27.176 -24.799 1.373 1.00 57.75 95 THR A CA 1
ATOM 703 C C . THR A 1 95 ? 26.192 -23.697 1.755 1.00 57.75 95 THR A C 1
ATOM 705 O O . THR A 1 95 ? 24.997 -23.817 1.477 1.00 57.75 95 THR A O 1
ATOM 708 N N . ALA A 1 96 ? 26.693 -22.620 2.369 1.00 57.47 96 ALA A N 1
ATOM 709 C CA . ALA A 1 96 ? 25.903 -21.422 2.621 1.00 57.47 96 ALA A CA 1
ATOM 710 C C . ALA A 1 96 ? 25.213 -20.989 1.319 1.00 57.47 96 ALA A C 1
ATOM 712 O O . ALA A 1 96 ? 25.863 -20.855 0.279 1.00 57.47 96 ALA A O 1
ATOM 713 N N . LEU A 1 97 ? 23.893 -20.815 1.369 1.00 59.44 97 LEU A N 1
ATOM 714 C CA . LEU A 1 97 ? 23.143 -20.332 0.218 1.00 59.44 97 LEU A CA 1
ATOM 715 C C . LEU A 1 97 ? 23.688 -18.960 -0.196 1.00 59.44 97 LEU A C 1
ATOM 717 O O . LEU A 1 97 ? 24.032 -18.157 0.677 1.00 59.44 97 LEU A O 1
ATOM 721 N N . PRO A 1 98 ? 23.784 -18.675 -1.505 1.00 60.38 98 PRO A N 1
ATOM 722 C CA . PRO A 1 98 ? 24.295 -17.397 -1.966 1.00 60.38 98 PRO A CA 1
ATOM 723 C C . PRO A 1 98 ? 23.422 -16.272 -1.404 1.00 60.38 98 PRO A C 1
ATOM 725 O O . PRO A 1 98 ? 22.212 -16.233 -1.638 1.00 60.38 98 PRO A O 1
ATOM 728 N N . VAL A 1 99 ? 24.048 -15.358 -0.659 1.00 57.22 99 VAL A N 1
ATOM 729 C CA . VAL A 1 99 ? 23.403 -14.128 -0.192 1.00 57.22 99 VAL A CA 1
ATOM 730 C C . VAL A 1 99 ? 22.992 -13.332 -1.428 1.00 57.22 99 VAL A C 1
ATOM 732 O O . VAL A 1 99 ? 23.845 -12.849 -2.176 1.00 57.22 99 VAL A O 1
ATOM 735 N N . GLN A 1 100 ? 21.685 -13.225 -1.666 1.00 67.94 100 GLN A N 1
ATOM 736 C CA . GLN A 1 100 ? 21.150 -12.414 -2.756 1.00 67.94 100 GLN A CA 1
ATOM 737 C C . GLN A 1 100 ? 21.367 -10.938 -2.420 1.00 67.94 100 GLN A C 1
ATOM 739 O O . GLN A 1 100 ? 21.003 -10.474 -1.339 1.00 67.94 100 GLN A O 1
ATOM 744 N N . LYS A 1 101 ? 22.000 -10.203 -3.338 1.00 75.88 101 LYS A N 1
ATOM 745 C CA . LYS A 1 101 ? 22.227 -8.763 -3.180 1.00 75.88 101 LYS A CA 1
ATOM 746 C C . LYS A 1 101 ? 20.965 -7.995 -3.591 1.00 75.88 101 LYS A C 1
ATOM 748 O O . LYS A 1 101 ? 20.322 -8.404 -4.561 1.00 75.88 101 LYS A O 1
ATOM 753 N N . PRO A 1 102 ? 20.624 -6.886 -2.910 1.00 83.31 102 PRO A N 1
ATOM 754 C CA . PRO A 1 102 ? 19.576 -5.987 -3.376 1.00 83.31 102 PRO A CA 1
ATOM 755 C C . PRO A 1 102 ? 19.830 -5.520 -4.812 1.00 83.31 102 PRO A C 1
ATOM 757 O O . PRO A 1 102 ? 20.966 -5.218 -5.184 1.00 83.31 102 PRO A O 1
ATOM 760 N N . VAL A 1 103 ? 18.765 -5.458 -5.604 1.00 89.12 103 VAL A N 1
ATOM 761 C CA . VAL A 1 103 ? 18.764 -5.003 -6.995 1.00 89.12 103 VAL A CA 1
ATOM 762 C C . VAL A 1 103 ? 18.059 -3.656 -7.054 1.00 89.12 103 VAL A C 1
ATOM 764 O O . VAL A 1 103 ? 16.905 -3.544 -6.646 1.00 89.12 103 VAL A O 1
ATOM 767 N N . GLU A 1 104 ? 18.742 -2.633 -7.556 1.00 91.06 104 GLU A N 1
ATOM 768 C CA . GLU A 1 104 ? 18.131 -1.327 -7.806 1.00 91.06 104 GLU A CA 1
ATOM 769 C C . GLU A 1 104 ? 17.062 -1.437 -8.902 1.00 91.06 104 GLU A C 1
ATOM 771 O O . GLU A 1 104 ? 17.275 -2.051 -9.952 1.00 91.06 104 GLU A O 1
ATOM 776 N N . LEU A 1 105 ? 15.890 -0.858 -8.650 1.00 90.50 105 LEU A N 1
ATOM 777 C CA . LEU A 1 105 ? 14.831 -0.762 -9.642 1.00 90.50 105 LEU A CA 1
ATOM 778 C C . LEU A 1 105 ? 15.186 0.304 -10.673 1.00 90.50 105 LEU A C 1
ATOM 780 O O . LEU A 1 105 ? 15.659 1.386 -10.342 1.00 90.50 105 LEU A O 1
ATOM 784 N N . THR A 1 106 ? 14.896 0.020 -11.939 1.00 92.69 106 THR A N 1
ATOM 785 C CA . THR A 1 106 ? 14.992 1.024 -13.000 1.00 92.69 106 THR A CA 1
ATOM 786 C C . THR A 1 106 ? 13.684 1.800 -13.071 1.00 92.69 106 THR A C 1
ATOM 788 O O . THR A 1 106 ? 12.624 1.203 -13.257 1.00 92.69 106 THR A O 1
ATOM 791 N N . PHE A 1 107 ? 13.749 3.127 -12.961 1.00 89.94 107 PHE A N 1
ATOM 792 C CA . PHE A 1 107 ? 12.579 3.987 -13.136 1.00 89.94 107 PHE A CA 1
ATOM 793 C C . PHE A 1 107 ? 11.915 3.739 -14.499 1.00 89.94 107 PHE A C 1
ATOM 795 O O . PHE A 1 107 ? 12.560 3.853 -15.542 1.00 89.94 107 PHE A O 1
ATOM 802 N N . GLY A 1 108 ? 10.627 3.392 -14.502 1.00 88.12 108 GLY A N 1
ATOM 803 C CA . GLY A 1 108 ? 9.899 3.055 -15.732 1.00 88.12 108 GLY A CA 1
ATOM 804 C C . GLY A 1 108 ? 10.306 1.734 -16.390 1.00 88.12 108 GLY A C 1
ATOM 805 O O . GLY A 1 108 ? 9.889 1.483 -17.531 1.00 88.12 108 GLY A O 1
ATOM 806 N N . GLY A 1 109 ? 11.102 0.913 -15.696 1.00 90.06 109 GLY A N 1
ATOM 807 C CA . GLY A 1 109 ? 11.594 -0.381 -16.160 1.00 90.06 109 GLY A CA 1
ATOM 808 C C . GLY A 1 109 ? 10.505 -1.444 -16.278 1.00 90.06 109 GLY A C 1
ATOM 809 O O . GLY A 1 109 ? 10.645 -2.350 -17.095 1.00 90.06 109 GLY A O 1
ATOM 810 N N . PHE A 1 110 ? 9.402 -1.301 -15.534 1.00 90.38 110 PHE A N 1
ATOM 811 C CA . PHE A 1 110 ? 8.233 -2.186 -15.570 1.00 90.38 110 PHE A CA 1
ATOM 812 C C . PHE A 1 110 ? 8.546 -3.658 -15.242 1.00 90.38 110 PHE A C 1
ATOM 814 O O . PHE A 1 110 ? 7.768 -4.560 -15.553 1.00 90.38 110 PHE A O 1
ATOM 821 N N . ALA A 1 111 ? 9.706 -3.920 -14.637 1.00 90.62 111 ALA A N 1
ATOM 822 C CA . ALA A 1 111 ? 10.217 -5.269 -14.413 1.00 90.62 111 ALA A CA 1
ATOM 823 C C . ALA A 1 111 ? 9.553 -5.947 -13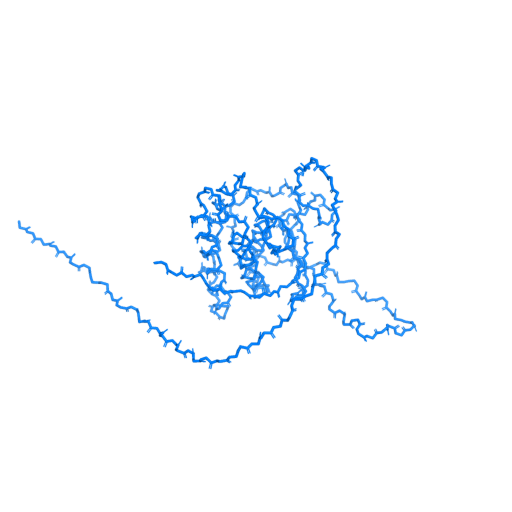.207 1.00 90.62 111 ALA A C 1
ATOM 825 O O . ALA A 1 111 ? 9.673 -7.160 -13.031 1.00 90.62 111 ALA A O 1
ATOM 826 N N . ARG A 1 112 ? 8.894 -5.164 -12.346 1.00 91.69 112 ARG A N 1
ATOM 827 C CA . ARG A 1 112 ? 8.274 -5.615 -11.094 1.00 91.69 112 ARG A CA 1
ATOM 828 C C . ARG A 1 112 ? 6.782 -5.328 -11.030 1.00 91.69 112 ARG A C 1
ATOM 830 O O . ARG A 1 112 ? 6.157 -5.667 -10.029 1.00 91.69 112 ARG A O 1
ATOM 837 N N . TYR A 1 113 ? 6.214 -4.767 -12.092 1.00 90.62 113 TYR A N 1
ATOM 838 C CA . TYR A 1 113 ? 4.823 -4.349 -12.161 1.00 90.62 113 TYR A CA 1
ATOM 839 C C . TYR A 1 113 ? 3.847 -5.439 -11.717 1.00 90.62 113 TYR A C 1
ATOM 841 O O . TYR A 1 113 ? 2.997 -5.177 -10.874 1.00 90.62 113 TYR A O 1
ATOM 849 N N . GLN A 1 114 ? 3.982 -6.659 -12.245 1.00 90.12 114 GLN A N 1
ATOM 850 C CA . GLN A 1 114 ? 3.061 -7.755 -11.939 1.00 90.12 114 GLN A CA 1
ATOM 851 C C . GLN A 1 114 ? 3.087 -8.136 -10.451 1.00 90.12 114 GLN A C 1
ATOM 853 O O . GLN A 1 114 ? 2.034 -8.267 -9.825 1.00 90.12 114 GLN A O 1
ATOM 858 N N . ASP A 1 115 ? 4.286 -8.257 -9.873 1.00 91.88 115 ASP A N 1
ATOM 859 C CA . ASP A 1 115 ? 4.464 -8.562 -8.449 1.00 91.88 115 ASP A CA 1
ATOM 860 C C . ASP A 1 115 ? 3.869 -7.447 -7.574 1.00 91.88 115 ASP A C 1
ATOM 862 O O . ASP A 1 115 ? 3.039 -7.708 -6.702 1.00 91.88 115 ASP A O 1
ATOM 866 N N . LEU A 1 116 ? 4.201 -6.188 -7.876 1.00 93.31 116 LEU A N 1
ATOM 867 C CA . LEU A 1 116 ? 3.722 -5.017 -7.139 1.00 93.31 116 LEU A CA 1
ATOM 868 C C . LEU A 1 116 ? 2.204 -4.823 -7.262 1.00 93.31 116 LEU A C 1
ATOM 870 O O . LEU A 1 116 ? 1.549 -4.516 -6.269 1.00 93.31 116 LEU A O 1
ATOM 874 N N . ALA A 1 117 ? 1.620 -5.043 -8.441 1.00 93.12 117 ALA A N 1
ATOM 875 C CA . ALA A 1 117 ? 0.176 -4.966 -8.646 1.00 93.12 117 ALA A CA 1
ATOM 876 C C . ALA A 1 117 ? -0.564 -6.066 -7.868 1.00 93.12 117 ALA A C 1
ATOM 878 O O . ALA A 1 117 ? -1.57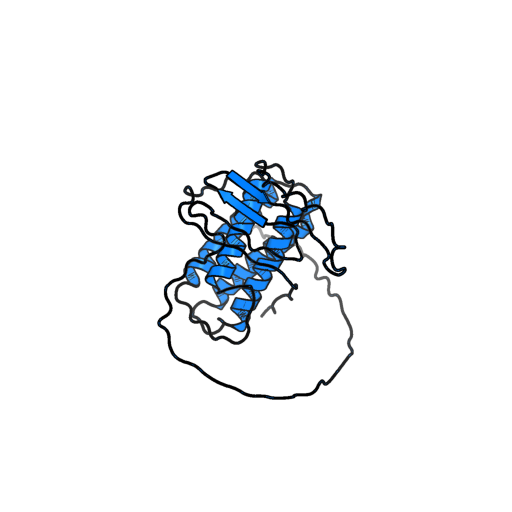5 -5.784 -7.223 1.00 93.12 117 ALA A O 1
ATOM 879 N N . GLY A 1 118 ? -0.042 -7.299 -7.865 1.00 93.06 118 GLY A N 1
ATOM 880 C CA . GLY A 1 118 ? -0.600 -8.388 -7.061 1.00 93.06 118 GLY A CA 1
ATOM 881 C C . GLY A 1 118 ? -0.544 -8.085 -5.562 1.00 93.06 118 GLY A C 1
ATOM 882 O O . GLY A 1 118 ? -1.554 -8.212 -4.852 1.00 93.06 118 GLY A O 1
ATOM 883 N N . ARG A 1 119 ? 0.609 -7.603 -5.075 1.00 94.19 119 ARG A N 1
ATOM 884 C CA . ARG A 1 119 ? 0.751 -7.144 -3.685 1.00 94.19 119 ARG A CA 1
ATOM 885 C C . ARG A 1 119 ? -0.260 -6.048 -3.375 1.00 94.19 119 ARG A C 1
ATOM 887 O O . ARG A 1 119 ? -0.992 -6.175 -2.398 1.00 94.19 119 ARG A O 1
ATOM 894 N N . LEU A 1 120 ? -0.396 -5.049 -4.242 1.00 94.81 120 LEU A N 1
ATOM 895 C CA . LEU A 1 120 ? -1.322 -3.946 -4.017 1.00 94.81 120 LEU A CA 1
ATOM 896 C C . LEU A 1 120 ? -2.762 -4.432 -3.853 1.00 94.81 120 LEU A C 1
ATOM 898 O O . LEU A 1 120 ? -3.409 -4.081 -2.869 1.00 94.81 120 LEU A O 1
ATOM 902 N N . VAL A 1 121 ? -3.241 -5.290 -4.763 1.00 95.56 121 VAL A N 1
ATOM 903 C CA . VAL A 1 121 ? -4.591 -5.876 -4.684 1.00 95.56 121 VAL A CA 1
ATOM 904 C C . VAL A 1 121 ? -4.811 -6.500 -3.332 1.00 95.56 121 VAL A C 1
ATOM 906 O O . VAL A 1 121 ? -5.800 -6.239 -2.649 1.00 95.56 121 VAL A O 1
ATOM 909 N N . THR A 1 122 ? -3.869 -7.330 -2.925 1.00 93.94 122 THR A N 1
ATOM 910 C CA . THR A 1 122 ? -4.117 -8.144 -1.764 1.00 93.94 122 THR A CA 1
ATOM 911 C C . THR A 1 122 ? -3.908 -7.334 -0.463 1.00 93.94 122 THR A C 1
ATOM 913 O O . THR A 1 122 ? -4.514 -7.667 0.552 1.00 93.94 122 THR A O 1
ATOM 916 N N . ASP A 1 123 ? -3.120 -6.241 -0.464 1.00 93.94 123 ASP A N 1
ATOM 917 C CA . ASP A 1 123 ? -2.889 -5.396 0.728 1.00 93.94 123 ASP A CA 1
ATOM 918 C C . ASP A 1 123 ? -4.057 -4.429 0.897 1.00 93.94 123 ASP A C 1
ATOM 920 O O . ASP A 1 123 ? -4.612 -4.330 1.988 1.00 93.94 123 ASP A O 1
ATOM 924 N N . ALA A 1 124 ? -4.529 -3.829 -0.200 1.00 96.44 124 ALA A N 1
ATOM 925 C CA . ALA A 1 124 ? -5.752 -3.032 -0.211 1.00 96.44 124 ALA A CA 1
ATOM 926 C C . ALA A 1 124 ? -6.969 -3.865 0.226 1.00 96.44 124 ALA A C 1
ATOM 928 O O . ALA A 1 124 ? -7.852 -3.388 0.939 1.00 96.44 124 ALA A O 1
ATOM 929 N N . ASN A 1 125 ? -7.000 -5.142 -0.151 1.00 97.06 125 ASN A N 1
ATOM 930 C CA . ASN A 1 125 ? -8.029 -6.073 0.284 1.00 97.06 125 ASN A CA 1
ATOM 931 C C . ASN A 1 125 ? -7.956 -6.377 1.789 1.00 97.06 125 ASN A C 1
ATOM 933 O O . ASN A 1 125 ? -8.985 -6.364 2.466 1.00 97.06 125 ASN A O 1
ATOM 937 N N . ALA A 1 126 ? -6.754 -6.607 2.325 1.00 94.94 126 ALA A N 1
ATOM 938 C CA . ALA A 1 126 ? -6.553 -6.780 3.762 1.00 94.94 126 ALA A CA 1
ATOM 939 C C . ALA A 1 126 ? -6.953 -5.517 4.544 1.00 94.94 126 ALA A C 1
ATOM 941 O O . ALA A 1 126 ? -7.656 -5.628 5.545 1.00 94.94 126 ALA A O 1
ATOM 942 N N . LEU A 1 127 ? -6.595 -4.329 4.048 1.00 96.62 127 LEU A N 1
ATOM 943 C CA . LEU A 1 127 ? -7.011 -3.046 4.616 1.00 96.62 127 LEU A CA 1
ATOM 944 C C . LEU A 1 127 ? -8.541 -2.922 4.666 1.00 96.62 127 LEU A C 1
ATOM 946 O O . LEU A 1 127 ? -9.105 -2.642 5.723 1.00 96.62 127 LEU A O 1
ATOM 950 N N . CYS A 1 128 ? -9.231 -3.205 3.556 1.00 98.12 128 CYS A N 1
ATOM 951 C CA . CYS A 1 128 ? -10.695 -3.181 3.512 1.00 98.12 128 CYS A CA 1
ATOM 952 C C . CYS A 1 128 ? -11.305 -4.138 4.548 1.00 98.12 128 CYS A C 1
ATOM 954 O O . CYS A 1 128 ? -12.232 -3.779 5.274 1.00 98.12 128 CYS A O 1
ATOM 956 N N . LEU A 1 129 ? -10.794 -5.364 4.642 1.00 97.75 129 LEU A N 1
ATOM 957 C CA . LEU A 1 129 ? -11.264 -6.331 5.630 1.00 97.75 129 LEU A CA 1
ATOM 958 C C . LEU A 1 129 ? -11.024 -5.858 7.075 1.00 97.75 129 LEU A C 1
ATOM 960 O O . LEU A 1 129 ? -11.912 -6.019 7.914 1.00 97.75 129 LEU A O 1
ATOM 964 N N . ASP A 1 130 ? -9.862 -5.271 7.370 1.00 97.00 130 ASP A N 1
ATOM 965 C CA . ASP A 1 130 ? -9.532 -4.740 8.697 1.00 97.00 130 ASP A CA 1
ATOM 966 C C . ASP A 1 130 ? -10.491 -3.608 9.093 1.00 97.00 130 ASP A C 1
ATOM 968 O O . ASP A 1 130 ? -11.145 -3.676 10.140 1.00 97.00 130 ASP A O 1
ATOM 972 N N . MET A 1 131 ? -10.679 -2.631 8.198 1.00 97.94 131 MET A N 1
ATOM 973 C CA . MET A 1 131 ? -11.651 -1.546 8.359 1.00 97.94 131 MET A CA 1
ATOM 974 C C . MET A 1 131 ? -13.058 -2.098 8.614 1.00 97.94 131 MET A C 1
ATOM 976 O O . MET A 1 131 ? -13.709 -1.737 9.599 1.00 97.94 131 MET A O 1
ATOM 980 N N . HIS A 1 132 ? -13.517 -3.018 7.762 1.00 97.88 132 HIS A N 1
ATOM 981 C CA . HIS A 1 132 ? -14.851 -3.602 7.855 1.00 97.88 132 HIS A CA 1
ATOM 982 C C . HIS A 1 132 ? -15.082 -4.348 9.169 1.00 97.88 132 HIS A C 1
ATOM 984 O O . HIS A 1 132 ? -16.157 -4.250 9.750 1.00 97.88 132 HIS A O 1
ATOM 990 N N . HIS A 1 133 ? -14.107 -5.108 9.657 1.00 97.88 133 HIS A N 1
ATOM 991 C CA . HIS A 1 133 ? -14.313 -5.878 10.877 1.00 97.88 133 HIS A CA 1
ATOM 992 C C . HIS A 1 133 ? -14.158 -5.029 12.137 1.00 97.88 133 HIS A C 1
ATOM 994 O O . HIS A 1 133 ? -14.922 -5.217 13.087 1.00 97.88 133 HIS A O 1
ATOM 1000 N N . ASN A 1 134 ? -13.208 -4.093 12.155 1.00 97.88 134 ASN A N 1
ATOM 1001 C CA . ASN A 1 134 ? -12.752 -3.497 13.407 1.00 97.88 134 ASN A CA 1
ATOM 1002 C C . ASN A 1 134 ? -13.113 -2.020 13.591 1.00 97.88 134 ASN A C 1
ATOM 1004 O O . ASN A 1 134 ? -13.017 -1.523 14.713 1.00 97.88 134 ASN A O 1
ATOM 1008 N N . TYR A 1 135 ? -13.545 -1.317 12.539 1.00 98.06 135 TYR A N 1
ATOM 1009 C CA . TYR A 1 135 ? -13.643 0.148 12.569 1.00 98.06 135 TYR A CA 1
ATOM 1010 C C . TYR A 1 135 ? -15.012 0.721 12.178 1.00 98.06 135 TYR A C 1
ATOM 1012 O O . TYR A 1 135 ? -15.179 1.937 12.196 1.00 98.06 135 TYR A O 1
ATOM 1020 N N . GLN A 1 136 ? -16.020 -0.122 11.932 1.00 97.44 136 GLN A N 1
ATOM 1021 C CA . GLN A 1 136 ? -17.376 0.298 11.525 1.00 97.44 136 GLN A CA 1
ATOM 1022 C C . GLN A 1 136 ? -18.059 1.320 12.444 1.00 97.44 136 GLN A C 1
ATOM 1024 O O . GLN A 1 136 ? -18.965 2.020 12.004 1.00 97.44 136 GLN A O 1
ATOM 1029 N N . GLY A 1 137 ? -17.676 1.371 13.723 1.00 97.50 137 GLY A N 1
ATOM 1030 C CA . GLY A 1 137 ? -18.265 2.285 14.704 1.00 97.50 137 GLY A CA 1
ATOM 1031 C C . GLY A 1 137 ? -17.725 3.717 14.651 1.00 97.50 137 GLY A C 1
ATOM 1032 O O . GLY A 1 137 ? -18.223 4.564 15.387 1.00 97.50 137 GLY A O 1
ATOM 1033 N N . ASN A 1 138 ? -16.711 3.995 13.829 1.00 98.12 138 ASN A N 1
ATOM 1034 C CA . ASN A 1 138 ? -16.096 5.318 13.756 1.00 98.12 138 ASN A CA 1
ATOM 1035 C C . ASN A 1 138 ? -16.913 6.282 12.886 1.00 98.12 138 ASN A C 1
ATOM 1037 O O . ASN A 1 138 ? -17.600 5.887 11.940 1.00 98.12 138 ASN A O 1
ATOM 1041 N N . LYS A 1 139 ? -16.826 7.578 13.205 1.00 97.25 139 LYS A N 1
ATOM 1042 C CA . LYS A 1 139 ? -17.405 8.640 12.374 1.00 97.25 139 LYS A CA 1
ATOM 1043 C C . LYS A 1 139 ? -16.762 8.602 10.979 1.00 97.25 139 LYS A C 1
ATOM 1045 O O . LYS A 1 139 ? -15.596 8.253 10.857 1.00 97.25 139 LYS A O 1
ATOM 1050 N N . ASN A 1 140 ? -17.536 8.938 9.946 1.00 95.75 140 ASN A N 1
ATOM 1051 C CA . ASN A 1 140 ? -17.110 8.944 8.539 1.00 95.75 140 ASN A CA 1
ATOM 1052 C C . ASN A 1 140 ? -16.652 7.574 8.000 1.00 95.75 140 ASN A C 1
ATOM 1054 O O . ASN A 1 140 ? -16.156 7.491 6.880 1.00 95.75 140 ASN A O 1
ATOM 1058 N N . PHE A 1 141 ? -16.898 6.477 8.734 1.00 97.88 141 PHE A N 1
ATOM 1059 C CA . PHE A 1 141 ? -16.490 5.135 8.316 1.00 97.88 141 PHE A CA 1
ATOM 1060 C C . PHE A 1 141 ? -16.913 4.794 6.884 1.00 97.88 141 PHE A C 1
ATOM 1062 O O . PHE A 1 141 ? -16.122 4.245 6.127 1.00 97.88 141 PHE A O 1
ATOM 1069 N N . ALA A 1 142 ? -18.153 5.115 6.507 1.00 98.00 142 ALA A N 1
ATOM 1070 C CA . ALA A 1 142 ? -18.685 4.765 5.194 1.00 98.00 142 ALA A CA 1
ATOM 1071 C C . ALA A 1 142 ? -17.925 5.433 4.035 1.00 98.00 142 ALA A C 1
ATOM 1073 O O . ALA A 1 142 ? -17.749 4.801 2.996 1.00 98.00 142 ALA A O 1
ATOM 1074 N N . GLU A 1 143 ? -17.478 6.676 4.219 1.00 97.31 143 GLU A N 1
ATOM 1075 C CA . GLU A 1 143 ? -16.732 7.439 3.217 1.00 97.31 143 GLU A CA 1
ATOM 1076 C C . GLU A 1 143 ? -15.314 6.886 3.073 1.00 97.31 143 GLU A C 1
ATOM 1078 O O . GLU A 1 143 ? -14.979 6.355 2.016 1.00 97.31 143 GLU A O 1
ATOM 1083 N N . ALA A 1 144 ? -14.546 6.856 4.166 1.00 97.94 144 ALA A N 1
ATOM 1084 C CA . ALA A 1 144 ? -13.181 6.331 4.157 1.00 97.94 144 ALA A CA 1
ATOM 1085 C C . ALA A 1 144 ? -13.123 4.852 3.720 1.00 97.94 144 ALA A C 1
ATOM 1087 O O . ALA A 1 144 ? -12.238 4.441 2.972 1.00 97.94 144 ALA A O 1
ATOM 1088 N N . TYR A 1 145 ? -14.095 4.026 4.123 1.00 98.31 145 TYR A N 1
ATOM 1089 C CA . TYR A 1 145 ? -14.192 2.650 3.627 1.00 98.31 145 TYR A CA 1
ATOM 1090 C C . TYR A 1 145 ? -14.504 2.595 2.125 1.00 98.31 145 TYR A C 1
ATOM 1092 O O . TYR A 1 145 ? -13.951 1.756 1.414 1.00 98.31 145 TYR A O 1
ATOM 1100 N N . GLY A 1 146 ? -15.381 3.473 1.630 1.00 98.12 146 GLY A N 1
ATOM 1101 C CA . GLY A 1 146 ? -15.700 3.577 0.207 1.00 98.12 146 GLY A CA 1
ATOM 1102 C C . GLY A 1 146 ? -14.479 3.935 -0.640 1.00 98.12 146 GLY A C 1
ATOM 1103 O O . GLY A 1 146 ? -14.272 3.353 -1.704 1.00 98.12 146 GLY A O 1
ATOM 1104 N N . GLU A 1 147 ? -13.630 4.825 -0.141 1.00 98.06 147 GLU A N 1
ATOM 1105 C CA . GLU A 1 147 ? -12.387 5.227 -0.799 1.00 98.06 147 GLU A CA 1
ATOM 1106 C C . GLU A 1 147 ? -11.311 4.145 -0.746 1.00 98.06 147 GLU A C 1
ATOM 1108 O O . GLU A 1 147 ? -10.728 3.823 -1.783 1.00 98.06 147 GLU A O 1
ATOM 1113 N N . ALA A 1 148 ? -11.111 3.505 0.411 1.00 98.00 148 ALA A N 1
ATOM 1114 C CA . ALA A 1 148 ? -10.228 2.344 0.532 1.00 98.00 148 ALA A CA 1
ATOM 1115 C C . ALA A 1 148 ? -10.668 1.215 -0.417 1.00 98.00 148 ALA A C 1
ATOM 1117 O O . ALA A 1 148 ? -9.850 0.568 -1.078 1.00 98.00 148 ALA A O 1
ATOM 1118 N N . TYR A 1 149 ? -11.980 1.018 -0.562 1.00 97.94 149 TYR A N 1
ATOM 1119 C CA . TYR A 1 149 ? -12.521 0.086 -1.540 1.00 97.94 149 TYR A CA 1
ATOM 1120 C C . TYR A 1 149 ? -12.274 0.539 -2.987 1.00 97.94 149 TYR A C 1
ATOM 1122 O O . TYR A 1 149 ? -11.979 -0.289 -3.852 1.00 97.94 149 TYR A O 1
ATOM 1130 N N . GLY A 1 150 ? -12.331 1.845 -3.257 1.00 96.44 150 GLY A N 1
ATOM 1131 C CA . GLY A 1 150 ? -11.913 2.442 -4.526 1.00 96.44 150 GLY A CA 1
ATOM 1132 C C . GLY A 1 150 ? -10.455 2.124 -4.873 1.00 96.44 150 GLY A C 1
ATOM 1133 O O . GLY A 1 150 ? -10.179 1.711 -6.003 1.00 96.44 150 GLY A O 1
ATOM 1134 N N . VAL A 1 151 ? -9.546 2.205 -3.894 1.00 97.00 151 VAL A N 1
ATOM 1135 C CA . VAL A 1 151 ? -8.141 1.783 -4.045 1.00 97.00 151 VAL A CA 1
ATOM 1136 C C . VAL A 1 151 ? -8.059 0.304 -4.428 1.00 97.00 151 VAL A C 1
ATOM 1138 O O . VAL A 1 151 ? -7.395 -0.041 -5.405 1.00 97.00 151 VAL A O 1
ATOM 1141 N N . LEU A 1 152 ? -8.798 -0.579 -3.747 1.00 97.00 152 LEU A N 1
ATOM 1142 C CA . LEU A 1 152 ? -8.844 -2.003 -4.097 1.00 97.00 152 LEU A CA 1
ATOM 1143 C C . LEU A 1 152 ? -9.359 -2.248 -5.527 1.00 97.00 152 LEU A C 1
ATOM 1145 O O . LEU A 1 152 ? -8.814 -3.085 -6.248 1.00 97.00 152 LEU A O 1
ATOM 1149 N N . GLN A 1 153 ? -10.403 -1.539 -5.962 1.00 95.94 153 GLN A N 1
ATOM 1150 C CA . GLN A 1 153 ? -10.926 -1.678 -7.325 1.00 95.94 153 GLN A CA 1
ATOM 1151 C C . GLN A 1 153 ? -9.906 -1.244 -8.377 1.00 95.94 153 GLN A C 1
ATOM 1153 O O . GLN A 1 153 ? -9.707 -1.942 -9.374 1.00 95.94 153 GLN A O 1
ATOM 1158 N N . ALA A 1 154 ? -9.229 -0.122 -8.146 1.00 94.19 154 ALA A N 1
ATOM 1159 C CA . ALA A 1 154 ? -8.178 0.350 -9.031 1.00 94.19 154 ALA A CA 1
ATOM 1160 C C . ALA A 1 154 ? -6.977 -0.612 -9.050 1.00 94.19 154 ALA A C 1
ATOM 1162 O O . ALA A 1 154 ? -6.462 -0.912 -10.126 1.00 94.19 154 ALA A O 1
ATOM 1163 N N . ALA A 1 155 ? -6.596 -1.190 -7.909 1.00 94.81 155 ALA A N 1
ATOM 1164 C CA . ALA A 1 155 ? -5.563 -2.218 -7.840 1.00 94.81 155 ALA A CA 1
ATOM 1165 C C . ALA A 1 155 ? -5.928 -3.459 -8.673 1.00 94.81 155 ALA A C 1
ATOM 1167 O O . ALA A 1 155 ? -5.120 -3.923 -9.479 1.00 94.81 155 ALA A O 1
ATOM 1168 N N . LYS A 1 156 ? -7.169 -3.957 -8.548 1.00 94.12 156 LYS A N 1
ATOM 1169 C CA . LYS A 1 156 ? -7.664 -5.101 -9.339 1.00 94.12 156 LYS A CA 1
ATOM 1170 C C . LYS A 1 156 ? -7.659 -4.792 -10.832 1.00 94.12 156 LYS A C 1
ATOM 1172 O O . LYS A 1 156 ? -7.286 -5.637 -11.645 1.00 94.12 156 LYS A O 1
ATOM 1177 N N . TYR A 1 157 ? -8.028 -3.565 -11.198 1.00 91.75 157 TYR A N 1
ATOM 1178 C CA . TYR A 1 157 ? -7.935 -3.101 -12.577 1.00 91.75 157 TYR A CA 1
ATOM 1179 C C . TYR A 1 157 ? -6.489 -3.125 -13.088 1.00 91.75 157 TYR A C 1
ATOM 1181 O O . TYR A 1 157 ? -6.259 -3.598 -14.199 1.00 91.75 157 TYR A O 1
ATOM 1189 N N . LEU A 1 158 ? -5.520 -2.638 -12.308 1.00 91.00 158 LEU A N 1
ATOM 1190 C CA . LEU A 1 158 ? -4.107 -2.650 -12.694 1.00 91.00 158 LEU A CA 1
ATOM 1191 C C . LEU A 1 158 ? -3.601 -4.079 -12.909 1.00 91.00 158 LEU A C 1
ATOM 1193 O O . LEU A 1 158 ? -3.096 -4.384 -13.987 1.00 91.00 158 LEU A O 1
ATOM 1197 N N . GLN A 1 159 ? -3.843 -4.972 -11.949 1.00 90.38 159 GLN A N 1
ATOM 1198 C CA . GLN A 1 159 ? -3.459 -6.380 -12.064 1.00 90.38 159 GLN A CA 1
ATOM 1199 C C . GLN A 1 159 ? -4.054 -7.038 -13.324 1.00 90.38 159 GLN A C 1
ATOM 1201 O O . GLN A 1 159 ? -3.345 -7.709 -14.065 1.00 90.38 159 GLN A O 1
ATOM 1206 N N . GLY A 1 160 ? -5.337 -6.800 -13.623 1.00 86.50 160 GLY A N 1
ATOM 1207 C CA . GLY A 1 160 ? -6.008 -7.380 -14.794 1.00 86.50 160 GLY A CA 1
ATOM 1208 C C . GLY A 1 160 ? -5.646 -6.755 -16.151 1.00 86.50 160 GLY A C 1
ATOM 1209 O O . GLY A 1 160 ? -6.011 -7.307 -17.188 1.00 8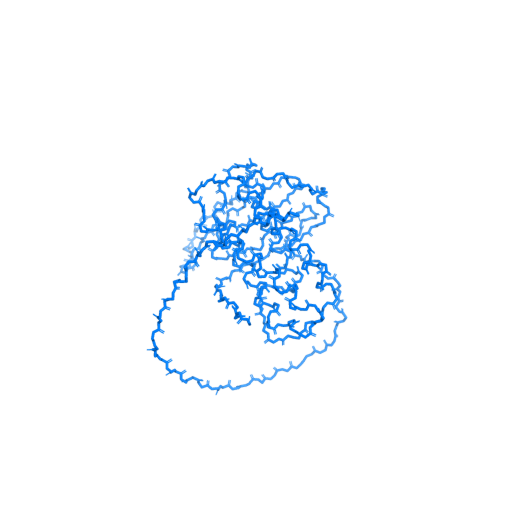6.50 160 GLY A O 1
ATOM 1210 N N . ASN A 1 161 ? -4.961 -5.605 -16.185 1.00 79.56 161 ASN A N 1
ATOM 1211 C CA . ASN A 1 161 ? -4.582 -4.911 -17.427 1.00 79.56 161 ASN A CA 1
ATOM 1212 C C . ASN A 1 161 ? -3.071 -4.952 -17.719 1.00 79.56 161 ASN A C 1
ATOM 1214 O O . ASN A 1 161 ? -2.604 -4.231 -18.603 1.00 79.56 161 ASN A O 1
ATOM 1218 N N . GLU A 1 162 ? -2.333 -5.830 -17.038 1.00 68.25 162 GLU A N 1
ATOM 1219 C CA . GLU A 1 162 ? -0.886 -6.040 -17.166 1.00 68.25 162 GLU A CA 1
ATOM 1220 C C . GLU A 1 162 ? -0.393 -6.092 -18.623 1.00 68.25 162 GLU A C 1
ATOM 1222 O O . GLU A 1 162 ? 0.512 -5.355 -19.013 1.00 68.25 162 GLU A O 1
ATOM 1227 N N . HIS A 1 163 ? -1.033 -6.907 -19.464 1.00 65.38 163 HIS A N 1
ATOM 1228 C CA . HIS A 1 163 ? -0.571 -7.160 -20.834 1.00 65.38 163 HIS A CA 1
ATOM 1229 C C . HIS A 1 163 ? -0.757 -5.987 -21.799 1.00 65.38 163 HIS A C 1
ATOM 1231 O O . HIS A 1 163 ? -0.259 -6.031 -22.922 1.00 65.38 163 HIS A O 1
ATOM 1237 N N . LYS A 1 164 ? -1.490 -4.942 -21.402 1.00 69.88 164 LYS A N 1
ATOM 1238 C CA . LYS A 1 164 ? -1.812 -3.834 -22.308 1.00 69.88 164 LYS A CA 1
ATOM 1239 C C . LYS A 1 164 ? -0.738 -2.747 -22.333 1.00 69.88 164 LYS A C 1
ATOM 1241 O O . LYS A 1 164 ? -0.796 -1.871 -23.188 1.00 69.88 164 LYS A O 1
ATOM 1246 N N . GLY A 1 165 ? 0.234 -2.778 -21.413 1.00 63.78 165 GLY A N 1
ATOM 1247 C CA . GLY A 1 165 ? 1.419 -1.908 -21.449 1.00 63.78 165 GLY A CA 1
ATOM 1248 C C . GLY A 1 165 ? 1.135 -0.398 -21.438 1.00 63.78 165 GLY A C 1
ATOM 1249 O O . GLY A 1 165 ? 2.014 0.400 -21.765 1.00 63.78 165 GLY A O 1
ATOM 1250 N N . HIS A 1 166 ? -0.080 0.030 -21.078 1.00 79.62 166 HIS A N 1
ATOM 1251 C CA . HIS A 1 166 ? -0.489 1.434 -21.119 1.00 79.62 166 HIS A CA 1
ATOM 1252 C C . HIS A 1 166 ? 0.043 2.200 -19.904 1.00 79.62 166 HIS A C 1
ATOM 1254 O O . HIS A 1 166 ? -0.702 2.503 -18.968 1.00 79.62 166 HIS A O 1
ATOM 1260 N N . LYS A 1 167 ? 1.338 2.532 -19.935 1.00 79.25 167 LYS A N 1
ATOM 1261 C CA . LYS A 1 167 ? 2.045 3.237 -18.851 1.00 79.25 167 LYS A CA 1
ATOM 1262 C C . LYS A 1 167 ? 1.329 4.511 -18.396 1.00 79.25 167 LYS A C 1
ATOM 1264 O O . LYS A 1 167 ? 1.257 4.762 -17.203 1.00 79.25 167 LYS A O 1
ATOM 1269 N N . GLU A 1 168 ? 0.731 5.273 -19.311 1.00 80.12 168 GLU A N 1
ATOM 1270 C CA . GLU A 1 168 ? -0.022 6.492 -18.976 1.00 80.12 168 GLU A CA 1
ATOM 1271 C C . GLU A 1 168 ? -1.317 6.201 -18.199 1.00 80.12 168 GLU A C 1
ATOM 1273 O O . GLU A 1 168 ? -1.628 6.871 -17.216 1.00 80.12 168 GLU A O 1
ATOM 1278 N N . THR A 1 169 ? -2.063 5.167 -18.598 1.00 84.00 169 THR A N 1
ATOM 1279 C CA . THR A 1 169 ? -3.292 4.768 -17.894 1.00 84.00 169 THR A CA 1
ATOM 1280 C C . THR A 1 169 ? -2.969 4.239 -16.502 1.00 84.00 169 THR A C 1
ATOM 1282 O O . THR A 1 169 ? -3.643 4.592 -15.538 1.00 84.00 169 THR A O 1
ATOM 1285 N N . ILE A 1 170 ? -1.913 3.431 -16.392 1.00 83.31 170 ILE A N 1
ATOM 1286 C CA . ILE A 1 170 ? -1.370 2.971 -15.109 1.00 83.31 170 ILE A CA 1
ATOM 1287 C C . ILE A 1 170 ? -0.964 4.182 -14.264 1.00 83.31 170 ILE A C 1
ATOM 1289 O O . ILE A 1 170 ? -1.402 4.304 -13.125 1.00 83.31 170 ILE A O 1
ATOM 1293 N N . GLY A 1 171 ? -0.240 5.114 -14.889 1.00 81.38 171 GLY A N 1
ATOM 1294 C CA . GLY A 1 171 ? 0.053 6.476 -14.453 1.00 81.38 171 GLY A CA 1
ATOM 1295 C C . GLY A 1 171 ? -1.061 7.127 -13.658 1.00 81.38 171 GLY A C 1
ATOM 1296 O O . GLY A 1 171 ? -0.982 7.349 -12.449 1.00 81.38 171 GLY A O 1
ATOM 1297 N N . LYS A 1 172 ? -2.131 7.406 -14.391 1.00 85.00 172 LYS A N 1
ATOM 1298 C CA . LYS A 1 172 ? -3.313 8.086 -13.888 1.00 85.00 172 LYS A CA 1
ATOM 1299 C C . LYS A 1 172 ? -3.982 7.318 -12.749 1.00 85.00 172 LYS A C 1
ATOM 1301 O O . LYS A 1 172 ? -4.333 7.922 -11.743 1.00 85.00 172 LYS A O 1
ATOM 1306 N N . ARG A 1 173 ? -4.119 5.994 -12.872 1.00 90.19 173 ARG A N 1
ATOM 1307 C CA . ARG A 1 173 ? -4.756 5.164 -11.837 1.00 90.19 173 ARG A CA 1
ATOM 1308 C C . ARG A 1 173 ? -3.961 5.138 -10.537 1.00 90.19 173 ARG A C 1
ATOM 1310 O O . ARG A 1 173 ? -4.564 5.223 -9.475 1.00 90.19 173 ARG A O 1
ATOM 1317 N N . VAL A 1 174 ? -2.633 5.059 -10.603 1.00 88.31 174 VAL A N 1
ATOM 1318 C CA . VAL A 1 174 ? -1.786 5.106 -9.403 1.00 88.31 174 VAL A CA 1
ATOM 1319 C C . VAL A 1 174 ? -1.886 6.466 -8.713 1.00 88.31 174 VAL A C 1
ATOM 1321 O O . VAL A 1 174 ? -2.036 6.507 -7.496 1.00 88.31 174 VAL A O 1
ATOM 1324 N N . ALA A 1 175 ? -1.901 7.567 -9.470 1.00 84.50 175 ALA A N 1
ATOM 1325 C CA . ALA A 1 175 ? -2.102 8.903 -8.907 1.00 84.50 175 ALA A CA 1
ATOM 1326 C C . ALA A 1 175 ? -3.492 9.079 -8.260 1.00 84.50 175 ALA A C 1
ATOM 1328 O O . ALA A 1 175 ? -3.592 9.623 -7.164 1.00 84.50 175 ALA A O 1
ATOM 1329 N N . GLU A 1 176 ? -4.555 8.585 -8.904 1.00 88.38 176 GLU A N 1
ATOM 1330 C CA . GLU A 1 176 ? -5.918 8.593 -8.349 1.00 88.38 176 GLU A CA 1
ATOM 1331 C C . GLU A 1 176 ? -5.999 7.798 -7.038 1.00 88.38 176 GLU A C 1
ATOM 1333 O O . GLU A 1 176 ? -6.519 8.301 -6.045 1.00 88.38 176 GLU A O 1
ATOM 1338 N N . MET A 1 177 ? -5.436 6.583 -7.007 1.00 92.88 177 MET A N 1
ATOM 1339 C CA . MET A 1 177 ? -5.369 5.782 -5.782 1.00 92.88 177 MET A CA 1
ATOM 1340 C C . MET A 1 177 ? -4.604 6.501 -4.676 1.00 92.88 177 MET A C 1
ATOM 1342 O O . MET A 1 177 ? -4.999 6.413 -3.520 1.00 92.88 177 MET A O 1
ATOM 1346 N N . HIS A 1 178 ? -3.513 7.194 -5.014 1.00 88.06 178 HIS A N 1
ATOM 1347 C CA . HIS A 1 178 ? -2.696 7.906 -4.033 1.00 88.06 178 HIS A CA 1
ATOM 1348 C C . HIS A 1 178 ? -3.504 9.003 -3.345 1.00 88.06 178 HIS A C 1
ATOM 1350 O O . HIS A 1 178 ? -3.517 9.071 -2.122 1.00 88.06 178 HIS A O 1
ATOM 1356 N N . GLY A 1 179 ? -4.265 9.789 -4.114 1.00 87.50 179 GLY A N 1
ATOM 1357 C CA . GLY A 1 179 ? -5.186 10.779 -3.552 1.00 87.50 179 GLY A CA 1
ATOM 1358 C C . GLY A 1 179 ? -6.222 10.164 -2.605 1.00 87.50 179 GLY A C 1
ATOM 1359 O O . GLY A 1 179 ? -6.417 10.682 -1.510 1.00 87.50 179 GLY A O 1
ATOM 1360 N N . LEU A 1 180 ? -6.833 9.036 -2.992 1.00 93.81 180 LEU A N 1
ATOM 1361 C CA . LEU A 1 180 ? -7.774 8.311 -2.128 1.00 93.81 180 LEU A CA 1
ATOM 1362 C C . LEU A 1 180 ? -7.100 7.817 -0.842 1.00 93.81 180 LEU A C 1
ATOM 1364 O O . LEU A 1 180 ? -7.664 7.955 0.235 1.00 93.81 180 LEU A O 1
ATOM 1368 N N . MET A 1 181 ? -5.891 7.261 -0.938 1.00 93.94 181 MET A N 1
ATOM 1369 C CA . MET A 1 181 ? -5.186 6.719 0.222 1.00 93.94 181 MET A CA 1
ATOM 1370 C C . MET A 1 181 ? -4.814 7.819 1.223 1.00 93.94 181 MET A C 1
ATOM 1372 O O . MET A 1 181 ? -5.046 7.648 2.415 1.00 93.94 181 MET A O 1
ATOM 1376 N N . HIS A 1 182 ? -4.331 8.973 0.752 1.00 92.19 182 HIS A N 1
ATOM 1377 C CA . HIS A 1 182 ? -4.067 10.125 1.624 1.00 92.19 182 HIS A CA 1
ATOM 1378 C C . HIS A 1 182 ? -5.325 10.592 2.353 1.00 92.19 182 HIS A C 1
ATOM 1380 O O . HIS A 1 182 ? -5.284 10.814 3.561 1.00 92.19 182 HIS A O 1
ATOM 1386 N N . HIS A 1 183 ? -6.461 10.659 1.654 1.00 94.75 183 HIS A N 1
ATOM 1387 C CA . HIS A 1 183 ? -7.720 11.042 2.286 1.00 94.75 183 HIS A CA 1
ATOM 1388 C C . HIS A 1 183 ? -8.177 10.020 3.338 1.00 94.75 183 HIS A C 1
ATOM 1390 O O . HIS A 1 183 ? -8.492 10.398 4.464 1.00 94.75 183 HIS A O 1
ATOM 1396 N N . VAL A 1 184 ? -8.102 8.719 3.035 1.00 95.94 184 VAL A N 1
ATOM 1397 C CA . VAL A 1 184 ? -8.397 7.656 4.011 1.00 95.94 184 VAL A CA 1
ATOM 1398 C C . VAL A 1 184 ? -7.475 7.757 5.230 1.00 95.94 184 VAL A C 1
ATOM 1400 O O . VAL A 1 184 ? -7.943 7.637 6.361 1.00 95.94 184 VAL A O 1
ATOM 1403 N N . MET A 1 185 ? -6.177 8.001 5.039 1.00 93.06 185 MET A N 1
ATOM 1404 C CA . MET A 1 185 ? -5.226 8.162 6.144 1.00 93.06 185 MET A CA 1
ATOM 1405 C C . MET A 1 185 ? -5.546 9.378 7.017 1.00 93.06 185 MET A C 1
ATOM 1407 O O . MET A 1 185 ? -5.397 9.295 8.234 1.00 93.06 185 MET A O 1
ATOM 1411 N N . ASP A 1 186 ? -5.996 10.485 6.426 1.00 92.50 186 ASP A N 1
ATOM 1412 C CA . ASP A 1 186 ? -6.402 11.686 7.158 1.00 92.50 186 ASP A CA 1
ATOM 1413 C C . ASP A 1 186 ? -7.721 11.478 7.925 1.00 92.50 186 ASP A C 1
ATOM 1415 O O . ASP A 1 186 ? -7.790 11.778 9.119 1.00 92.50 186 ASP A O 1
ATOM 1419 N N . GLU A 1 187 ? -8.742 10.908 7.280 1.00 94.81 187 GLU A N 1
ATOM 1420 C CA . GLU A 1 187 ? -10.074 10.665 7.861 1.00 94.81 187 GLU A CA 1
ATOM 1421 C C . GLU A 1 187 ? -10.065 9.620 8.982 1.00 94.81 187 GLU A C 1
ATOM 1423 O O . GLU A 1 187 ? -10.886 9.662 9.904 1.00 94.81 187 GLU A O 1
ATOM 1428 N N . THR A 1 188 ? -9.127 8.675 8.924 1.00 95.81 188 THR A N 1
ATOM 1429 C CA . THR A 1 188 ? -8.984 7.616 9.931 1.00 95.81 188 THR A CA 1
ATOM 1430 C C . THR A 1 188 ? -8.166 8.045 11.149 1.00 95.81 188 THR A C 1
ATOM 1432 O O . THR A 1 188 ? -8.079 7.293 12.127 1.00 95.81 188 THR A O 1
ATOM 1435 N N . ARG A 1 189 ? -7.605 9.266 11.162 1.00 93.06 189 ARG A N 1
ATOM 1436 C CA . ARG A 1 189 ? -6.853 9.776 12.317 1.00 93.06 189 ARG A CA 1
ATOM 1437 C C . ARG A 1 189 ? -7.725 9.806 13.568 1.00 93.06 189 ARG A C 1
ATOM 1439 O O . ARG A 1 189 ? -8.773 10.446 13.620 1.00 93.06 189 ARG A O 1
ATOM 1446 N N . GLY A 1 190 ? -7.252 9.137 14.616 1.00 93.50 190 GLY A N 1
ATOM 1447 C CA . GLY A 1 190 ? -7.945 9.074 15.904 1.00 93.50 190 GLY A CA 1
ATOM 1448 C C . GLY A 1 190 ? -9.118 8.094 15.943 1.00 93.50 190 GLY A C 1
ATOM 1449 O O . GLY A 1 190 ? -9.842 8.060 16.941 1.00 93.50 190 GLY A O 1
ATOM 1450 N N . TRP A 1 191 ? -9.313 7.279 14.902 1.00 97.00 191 TRP A N 1
ATOM 1451 C CA . TRP A 1 191 ? -10.277 6.189 14.960 1.00 97.00 191 TRP A CA 1
ATOM 1452 C C . TRP A 1 191 ? -9.934 5.210 16.079 1.00 97.00 191 TRP A C 1
ATOM 1454 O O . TRP A 1 191 ? -8.781 4.869 16.335 1.00 97.00 191 TRP A O 1
ATOM 1464 N N . THR A 1 192 ? -10.972 4.714 16.741 1.00 97.25 192 THR A N 1
ATOM 1465 C CA . THR A 1 192 ? -10.836 3.690 17.770 1.00 97.25 192 THR A CA 1
ATOM 1466 C C . THR A 1 192 ? -11.121 2.321 17.180 1.00 97.25 192 THR A C 1
ATOM 1468 O O . THR A 1 192 ? -12.149 2.088 16.535 1.00 97.25 192 THR A O 1
ATOM 1471 N N . ARG A 1 193 ? -10.214 1.380 17.438 1.00 96.19 193 ARG A N 1
ATOM 1472 C CA . ARG A 1 193 ? -10.379 -0.011 17.030 1.00 96.19 193 ARG A CA 1
ATOM 1473 C C . ARG A 1 193 ? -11.323 -0.739 17.982 1.00 96.19 193 ARG A C 1
ATOM 1475 O O . ARG A 1 193 ? -11.047 -0.851 19.173 1.00 96.19 193 ARG A O 1
ATOM 1482 N N . THR A 1 194 ? -12.383 -1.332 17.444 1.00 96.75 194 THR A N 1
ATOM 1483 C CA . THR A 1 194 ? -13.160 -2.373 18.129 1.00 96.75 194 THR A CA 1
ATOM 1484 C C . THR A 1 194 ? -12.655 -3.726 17.643 1.00 96.75 194 THR A C 1
ATOM 1486 O O . THR A 1 194 ? -13.093 -4.210 16.604 1.00 96.75 194 THR A O 1
ATOM 1489 N N . ALA A 1 195 ? -11.691 -4.320 18.347 1.00 93.50 195 ALA A N 1
ATOM 1490 C CA . ALA A 1 195 ? -11.004 -5.528 17.887 1.00 93.50 195 ALA A CA 1
ATOM 1491 C C . ALA A 1 195 ? -11.951 -6.745 17.811 1.00 93.50 195 ALA A C 1
ATOM 1493 O O . ALA A 1 195 ? -12.215 -7.405 18.813 1.00 93.50 195 ALA A O 1
ATOM 1494 N N . LYS A 1 196 ? -12.451 -7.048 16.607 1.00 95.69 196 LYS A N 1
ATOM 1495 C CA . LYS A 1 196 ? -13.260 -8.240 16.301 1.00 95.69 196 LYS A CA 1
ATOM 1496 C C . LYS A 1 196 ? -12.451 -9.321 15.589 1.00 95.69 196 LYS A C 1
ATOM 1498 O O . LYS A 1 196 ? -12.716 -10.503 15.785 1.00 95.69 196 LYS A O 1
ATOM 1503 N N . ARG A 1 197 ? -11.488 -8.934 14.746 1.00 94.12 197 ARG A N 1
ATOM 1504 C CA . ARG A 1 197 ? -10.664 -9.860 13.956 1.00 94.12 197 ARG A CA 1
ATOM 1505 C C . ARG A 1 197 ? -9.309 -9.238 13.642 1.00 94.12 197 ARG A C 1
ATOM 1507 O O . ARG A 1 197 ? -9.265 -8.122 13.147 1.00 94.12 197 ARG A O 1
ATOM 1514 N N . GLN A 1 198 ? -8.207 -9.954 13.845 1.00 92.06 198 GLN A N 1
ATOM 1515 C CA . GLN A 1 198 ? -6.925 -9.501 13.301 1.00 92.06 198 GLN A CA 1
ATOM 1516 C C . GLN A 1 198 ? -6.902 -9.724 11.785 1.00 92.06 198 GLN A C 1
ATOM 1518 O O . GLN A 1 198 ? -7.140 -10.839 11.319 1.00 92.06 198 GLN A O 1
ATOM 1523 N N . VAL A 1 199 ? -6.639 -8.662 11.028 1.00 90.31 199 VAL A N 1
ATOM 1524 C CA . VAL A 1 199 ? -6.475 -8.701 9.576 1.00 90.31 199 VAL A CA 1
ATOM 1525 C C . VAL A 1 199 ? -5.245 -7.879 9.219 1.00 90.31 199 VAL A C 1
ATOM 1527 O O . VAL A 1 199 ? -5.053 -6.786 9.742 1.00 90.31 199 VAL A O 1
ATOM 1530 N N . GLY A 1 200 ? -4.404 -8.418 8.338 1.00 82.94 200 GLY A N 1
ATOM 1531 C CA . GLY A 1 200 ? -3.094 -7.834 8.079 1.00 82.94 200 GLY A CA 1
ATOM 1532 C C . GLY A 1 200 ? -2.113 -8.080 9.229 1.00 82.94 200 GLY A C 1
ATOM 1533 O O . GLY A 1 200 ? -2.428 -8.740 10.224 1.00 82.94 200 GLY A O 1
ATOM 1534 N N . ALA A 1 201 ? -0.894 -7.583 9.048 1.00 76.56 201 ALA A N 1
ATOM 1535 C CA . ALA A 1 201 ? 0.213 -7.834 9.967 1.00 76.56 201 ALA A CA 1
ATOM 1536 C C . ALA A 1 201 ? 0.255 -6.844 11.145 1.00 76.56 201 ALA A C 1
ATOM 1538 O O . ALA A 1 201 ? 1.005 -7.077 12.087 1.00 76.56 201 ALA A O 1
ATOM 1539 N N . GLY A 1 202 ? -0.543 -5.772 11.099 1.00 83.94 202 GLY A N 1
ATOM 1540 C CA . GLY A 1 202 ? -0.400 -4.638 12.005 1.00 83.94 202 GLY A CA 1
ATOM 1541 C C . GLY A 1 202 ? -1.704 -3.936 12.381 1.00 83.94 202 GLY A C 1
ATOM 1542 O O . GLY A 1 202 ? -2.792 -4.522 12.304 1.00 83.94 202 GLY A O 1
ATOM 1543 N N . THR A 1 203 ? -1.573 -2.688 12.828 1.00 90.00 203 THR A N 1
ATOM 1544 C CA . THR A 1 203 ? -2.670 -1.733 13.034 1.00 90.00 203 THR A CA 1
ATOM 1545 C C . THR A 1 203 ? -3.229 -1.225 11.702 1.00 90.00 203 THR A C 1
ATOM 1547 O O . THR A 1 203 ? -2.676 -1.492 10.634 1.00 90.00 203 THR A O 1
ATOM 1550 N N . LEU A 1 204 ? -4.325 -0.459 11.756 1.00 93.81 204 LEU A N 1
ATOM 1551 C CA . LEU A 1 204 ? -4.887 0.192 10.571 1.00 93.81 204 LEU A CA 1
ATOM 1552 C C . LEU A 1 204 ? -3.851 1.095 9.890 1.00 93.81 204 LEU A C 1
ATOM 1554 O O . LEU A 1 204 ? -3.694 1.040 8.675 1.00 93.81 204 LEU A O 1
ATOM 1558 N N . GLU A 1 205 ? -3.106 1.871 10.673 1.00 90.44 205 GLU A N 1
ATOM 1559 C CA . GLU A 1 205 ? -2.042 2.755 10.198 1.00 90.44 205 GLU A CA 1
ATOM 1560 C C . GLU A 1 205 ? -0.907 1.974 9.529 1.00 90.44 205 GLU A C 1
ATOM 1562 O O . GLU A 1 205 ? -0.460 2.348 8.448 1.00 90.44 205 GLU A O 1
ATOM 1567 N N . GLU A 1 206 ? -0.478 0.857 10.121 1.00 86.00 206 GLU A N 1
ATOM 1568 C CA . GLU A 1 206 ? 0.558 -0.004 9.537 1.00 86.00 206 GLU A CA 1
ATOM 1569 C C . GLU A 1 206 ? 0.081 -0.662 8.234 1.00 86.00 206 GLU A C 1
ATOM 1571 O O . GLU A 1 206 ? 0.832 -0.749 7.261 1.00 86.00 206 GLU A O 1
ATOM 1576 N N . ASN A 1 207 ? -1.187 -1.080 8.179 1.00 90.94 207 ASN A N 1
ATOM 1577 C CA . ASN A 1 207 ? -1.793 -1.634 6.972 1.00 90.94 207 ASN A CA 1
ATOM 1578 C C . ASN A 1 207 ? -1.875 -0.579 5.849 1.00 90.94 207 ASN A C 1
ATOM 1580 O O . ASN A 1 207 ? -1.548 -0.888 4.703 1.00 90.94 207 ASN A O 1
ATOM 1584 N N . MET A 1 208 ? -2.257 0.663 6.167 1.00 93.88 208 MET A N 1
ATOM 1585 C CA . MET A 1 208 ? -2.284 1.778 5.209 1.00 93.88 208 MET A CA 1
ATOM 1586 C C . MET A 1 208 ? -0.883 2.146 4.709 1.00 93.88 208 MET A C 1
ATOM 1588 O O . MET A 1 208 ? -0.686 2.255 3.501 1.00 93.88 208 MET A O 1
ATOM 1592 N N . ALA A 1 209 ? 0.102 2.241 5.608 1.00 88.12 209 ALA A N 1
ATOM 1593 C CA . ALA A 1 209 ? 1.494 2.506 5.243 1.00 88.12 209 ALA A CA 1
ATOM 1594 C C . ALA A 1 209 ? 2.065 1.415 4.319 1.00 88.12 209 ALA A C 1
ATOM 1596 O O . ALA A 1 209 ? 2.806 1.706 3.382 1.00 88.12 209 ALA A O 1
ATOM 1597 N N . GLY A 1 210 ? 1.683 0.151 4.535 1.00 88.31 210 GLY A N 1
ATOM 1598 C CA . GLY A 1 210 ? 2.037 -0.948 3.636 1.00 88.31 210 GLY A CA 1
ATOM 1599 C C . GLY A 1 210 ? 1.441 -0.790 2.232 1.00 88.31 210 GLY A C 1
ATOM 1600 O O . GLY A 1 210 ? 2.146 -0.995 1.244 1.00 88.31 210 GLY A O 1
ATOM 1601 N N . VAL A 1 211 ? 0.165 -0.395 2.130 1.00 93.50 211 VAL A N 1
ATOM 1602 C CA . VAL A 1 211 ? -0.500 -0.112 0.842 1.00 93.50 211 VAL A CA 1
ATOM 1603 C C . VAL A 1 211 ? 0.186 1.050 0.121 1.00 93.50 211 VAL A C 1
ATOM 1605 O O . VAL A 1 211 ? 0.537 0.916 -1.052 1.00 93.50 211 VAL A O 1
ATOM 1608 N N . GLU A 1 212 ? 0.437 2.151 0.829 1.00 91.56 212 GLU A N 1
ATOM 1609 C CA . GLU A 1 212 ? 1.145 3.321 0.307 1.00 91.56 212 GLU A CA 1
ATOM 1610 C C . GLU A 1 212 ? 2.541 2.933 -0.204 1.00 91.56 212 GLU A C 1
ATOM 1612 O O . GLU A 1 212 ? 2.871 3.194 -1.362 1.00 91.56 212 GLU A O 1
ATOM 1617 N N . ALA A 1 213 ? 3.330 2.196 0.585 1.00 90.38 213 ALA A N 1
ATOM 1618 C CA . ALA A 1 213 ? 4.652 1.720 0.180 1.00 90.38 213 ALA A CA 1
ATOM 1619 C C . ALA A 1 213 ? 4.623 0.933 -1.142 1.00 90.38 213 ALA A C 1
ATOM 1621 O O . ALA A 1 213 ? 5.452 1.172 -2.026 1.00 90.38 213 ALA A O 1
ATOM 1622 N N . VAL A 1 214 ? 3.654 0.026 -1.318 1.00 93.31 214 VAL A N 1
ATOM 1623 C CA . VAL A 1 214 ? 3.492 -0.712 -2.582 1.00 93.31 214 VAL A CA 1
ATOM 1624 C C . VAL A 1 214 ? 3.180 0.244 -3.734 1.00 93.31 214 VAL A C 1
ATOM 1626 O O . VAL A 1 214 ? 3.741 0.092 -4.821 1.00 93.31 214 VAL A O 1
ATOM 1629 N N . MET A 1 215 ? 2.332 1.250 -3.509 1.00 92.25 215 MET A N 1
ATOM 1630 C CA . MET A 1 215 ? 1.987 2.252 -4.520 1.00 92.25 215 MET A CA 1
ATOM 1631 C C . MET A 1 215 ? 3.193 3.095 -4.945 1.00 92.25 215 MET A C 1
ATOM 1633 O O . MET A 1 215 ? 3.323 3.370 -6.137 1.00 92.25 215 MET A O 1
ATOM 1637 N N . HIS A 1 216 ? 4.107 3.438 -4.032 1.00 90.75 216 HIS A N 1
ATOM 1638 C CA . HIS A 1 216 ? 5.354 4.135 -4.375 1.00 90.75 216 HIS A CA 1
ATOM 1639 C C . HIS A 1 216 ? 6.266 3.306 -5.275 1.00 90.75 216 HIS A C 1
ATOM 1641 O O . HIS A 1 216 ? 6.725 3.791 -6.311 1.00 90.75 216 HIS A O 1
ATOM 1647 N N . HIS A 1 217 ? 6.510 2.039 -4.929 1.00 91.62 217 HIS A N 1
ATOM 1648 C CA . HIS A 1 217 ? 7.323 1.162 -5.779 1.00 91.62 217 HIS A CA 1
ATOM 1649 C C . HIS A 1 217 ? 6.662 0.904 -7.128 1.00 91.62 217 HIS A C 1
ATOM 1651 O O . HIS A 1 217 ? 7.342 0.918 -8.153 1.00 91.62 217 HIS A O 1
ATOM 1657 N N . LEU A 1 218 ? 5.338 0.729 -7.148 1.00 91.69 218 LEU A N 1
ATOM 1658 C CA . LEU A 1 218 ? 4.578 0.566 -8.382 1.00 91.69 218 LEU A CA 1
ATOM 1659 C C . LEU A 1 218 ? 4.671 1.815 -9.262 1.00 91.69 218 LEU A C 1
ATOM 1661 O O . LEU A 1 218 ? 4.870 1.698 -10.470 1.00 91.69 218 LEU A O 1
ATOM 1665 N N . ALA A 1 219 ? 4.568 3.004 -8.666 1.00 89.00 219 ALA A N 1
ATOM 1666 C CA . ALA A 1 219 ? 4.709 4.263 -9.379 1.00 89.00 219 ALA A CA 1
ATOM 1667 C C . ALA A 1 219 ? 6.101 4.412 -9.995 1.00 89.00 219 ALA A C 1
ATOM 1669 O O . ALA A 1 219 ? 6.225 4.748 -11.175 1.00 89.00 219 ALA A O 1
ATOM 1670 N N . TYR A 1 220 ? 7.138 4.106 -9.216 1.00 90.56 220 TYR A N 1
ATOM 1671 C CA . TYR A 1 220 ? 8.520 4.171 -9.665 1.00 90.56 220 TYR A CA 1
ATOM 1672 C C . TYR A 1 220 ? 8.801 3.185 -10.811 1.00 90.56 220 TYR A C 1
ATOM 1674 O O . TYR A 1 220 ? 9.307 3.586 -11.863 1.00 90.56 220 TYR A O 1
ATOM 1682 N N . ASP A 1 221 ? 8.415 1.913 -10.661 1.00 90.62 221 ASP A N 1
ATOM 1683 C CA . ASP A 1 221 ? 8.600 0.883 -11.695 1.00 90.62 221 ASP A CA 1
ATOM 1684 C C . ASP A 1 221 ? 7.784 1.195 -12.965 1.00 90.62 221 ASP A C 1
ATOM 1686 O O . ASP A 1 221 ? 8.238 0.929 -14.079 1.00 90.62 221 ASP A O 1
ATOM 1690 N N . ALA A 1 222 ? 6.627 1.854 -12.825 1.00 87.56 222 ALA A N 1
ATOM 1691 C CA . ALA A 1 222 ? 5.817 2.341 -13.942 1.00 87.56 222 ALA A CA 1
ATOM 1692 C C . ALA A 1 222 ? 6.346 3.634 -14.597 1.00 87.56 222 ALA A C 1
ATOM 1694 O O . ALA A 1 222 ? 5.885 3.997 -15.682 1.00 87.56 222 ALA A O 1
ATOM 1695 N N . GLY A 1 223 ? 7.329 4.310 -13.994 1.00 87.00 223 GLY A N 1
ATOM 1696 C CA . GLY A 1 223 ? 7.926 5.537 -14.534 1.00 87.00 223 GLY A CA 1
ATOM 1697 C C . GLY A 1 223 ? 7.090 6.786 -14.263 1.00 87.00 223 GLY A C 1
ATOM 1698 O O . GLY A 1 223 ? 7.133 7.756 -15.023 1.00 87.00 223 GLY A O 1
ATOM 1699 N N . ILE A 1 224 ? 6.308 6.767 -13.187 1.00 82.56 224 ILE A N 1
ATOM 1700 C CA . ILE A 1 224 ? 5.474 7.879 -12.749 1.00 82.56 224 ILE A CA 1
ATOM 1701 C C . ILE A 1 224 ? 6.305 8.746 -11.809 1.00 82.56 224 ILE A C 1
ATOM 1703 O O . ILE A 1 224 ? 6.746 8.296 -10.752 1.00 82.56 224 ILE A O 1
ATOM 1707 N N . LYS A 1 225 ? 6.505 10.014 -12.176 1.00 77.50 225 LYS A N 1
ATOM 1708 C CA . LYS A 1 225 ? 7.097 10.993 -11.261 1.00 77.50 225 LYS A CA 1
ATOM 1709 C C . LYS A 1 225 ? 6.067 11.319 -10.189 1.00 77.50 225 LYS A C 1
ATOM 1711 O O . LYS A 1 225 ? 5.078 11.991 -10.470 1.00 77.50 225 LYS A O 1
ATOM 1716 N N . GLN A 1 226 ? 6.292 10.833 -8.980 1.00 66.31 226 GLN A N 1
ATOM 1717 C CA . GLN A 1 226 ? 5.515 11.271 -7.833 1.00 66.31 226 GLN A CA 1
ATOM 1718 C C . GLN A 1 226 ? 6.052 12.637 -7.390 1.00 66.31 226 GLN A C 1
ATOM 1720 O O . GLN A 1 226 ? 7.265 12.830 -7.293 1.00 66.31 226 GLN A O 1
ATOM 1725 N N . ASN A 1 227 ? 5.162 13.599 -7.151 1.00 57.25 227 ASN A N 1
ATOM 1726 C CA . ASN A 1 227 ? 5.526 14.913 -6.611 1.00 57.25 227 ASN A CA 1
ATOM 1727 C C . ASN A 1 227 ? 5.685 14.828 -5.085 1.00 57.25 227 ASN A C 1
ATOM 1729 O O . ASN A 1 227 ? 5.037 15.559 -4.343 1.00 57.25 227 ASN A O 1
ATOM 1733 N N . GLU A 1 228 ? 6.507 13.890 -4.624 1.00 53.59 228 GLU A N 1
ATOM 1734 C CA . GLU A 1 228 ? 6.726 13.630 -3.203 1.00 53.59 228 GLU A CA 1
ATOM 1735 C C . GLU A 1 228 ? 7.848 14.528 -2.662 1.00 53.59 228 GLU A C 1
ATOM 1737 O O . GLU A 1 228 ? 8.898 14.661 -3.312 1.00 53.59 228 GLU A O 1
ATOM 1742 N N . PRO A 1 229 ? 7.697 15.124 -1.465 1.00 41.25 229 PRO A N 1
ATOM 1743 C CA . PRO A 1 229 ? 8.851 15.602 -0.716 1.00 41.25 229 PRO A CA 1
ATOM 1744 C C . PRO A 1 229 ? 9.791 14.420 -0.418 1.00 41.25 229 PRO A C 1
ATOM 1746 O O . PRO A 1 229 ? 9.355 13.293 -0.215 1.00 41.25 229 PRO A O 1
ATOM 1749 N N . ALA A 1 230 ? 11.107 14.660 -0.429 1.00 37.12 230 ALA A N 1
ATOM 1750 C CA . ALA A 1 230 ? 12.094 13.603 -0.204 1.00 37.12 230 ALA A CA 1
ATOM 1751 C C . ALA A 1 230 ? 11.839 12.894 1.145 1.00 37.12 230 ALA A C 1
ATOM 1753 O O . ALA A 1 230 ? 11.698 13.580 2.159 1.00 37.12 230 ALA A O 1
ATOM 1754 N N . PRO A 1 231 ? 11.801 11.553 1.186 1.00 46.25 231 PRO A N 1
ATOM 1755 C CA . PRO A 1 231 ? 11.369 10.848 2.379 1.00 46.25 231 PRO A CA 1
ATOM 1756 C C . PRO A 1 231 ? 12.471 10.855 3.447 1.00 46.25 231 PRO A C 1
ATOM 1758 O O . PRO A 1 231 ? 13.601 10.407 3.227 1.00 46.25 231 PRO A O 1
ATOM 1761 N N . GLY A 1 232 ? 12.120 11.376 4.619 1.00 40.75 232 GLY A N 1
ATOM 1762 C CA . GLY A 1 232 ? 12.915 11.338 5.837 1.00 40.75 232 GLY A CA 1
ATOM 1763 C C . GLY A 1 232 ? 12.064 10.850 6.999 1.00 40.75 232 GLY A C 1
ATOM 1764 O O . GLY A 1 232 ? 11.631 11.671 7.793 1.00 40.75 232 GLY A O 1
ATOM 1765 N N . ALA A 1 233 ? 11.801 9.543 7.074 1.00 35.91 233 ALA A N 1
ATOM 1766 C CA . ALA A 1 233 ? 11.468 8.804 8.297 1.00 35.91 233 ALA A CA 1
ATOM 1767 C C . ALA A 1 233 ? 11.180 7.345 7.922 1.00 35.91 233 ALA A C 1
ATOM 1769 O O . ALA A 1 233 ? 10.331 7.076 7.076 1.00 35.91 233 ALA A O 1
ATOM 1770 N N . ALA A 1 234 ? 11.912 6.428 8.553 1.00 35.62 234 ALA A N 1
ATOM 1771 C CA . ALA A 1 234 ? 11.932 5.019 8.194 1.00 35.62 234 ALA A CA 1
ATOM 1772 C C . ALA A 1 234 ? 10.601 4.282 8.461 1.00 35.62 234 ALA A C 1
ATOM 1774 O O . ALA A 1 234 ? 9.718 4.892 9.065 1.00 35.62 234 ALA A O 1
ATOM 1775 N N . LEU A 1 235 ? 10.575 2.955 8.173 1.00 37.81 235 LEU A N 1
ATOM 1776 C CA . LEU A 1 235 ? 9.786 1.856 8.813 1.00 37.81 235 LEU A CA 1
ATOM 1777 C C . LEU A 1 235 ? 8.796 1.081 7.833 1.00 37.81 235 LEU A C 1
ATOM 1779 O O . LEU A 1 235 ? 8.702 1.504 6.691 1.00 37.81 235 LEU A O 1
ATOM 1783 N N . PRO A 1 236 ? 8.149 -0.089 8.134 1.00 31.02 236 PRO A N 1
ATOM 1784 C CA . PRO A 1 236 ? 8.755 -1.410 7.848 1.00 31.02 236 PRO A CA 1
ATOM 1785 C C . PRO A 1 236 ? 7.889 -2.716 7.495 1.00 31.02 236 PRO A C 1
ATOM 1787 O O . PRO A 1 236 ? 6.670 -2.655 7.469 1.00 31.02 236 PRO A O 1
ATOM 1790 N N . VAL A 1 237 ? 8.492 -3.931 7.312 1.00 34.19 237 VAL A N 1
ATOM 1791 C CA . VAL A 1 237 ? 7.997 -5.214 6.661 1.00 34.19 237 VAL A CA 1
ATOM 1792 C C . VAL A 1 237 ? 7.499 -6.460 7.479 1.00 34.19 237 VAL A C 1
ATOM 1794 O O . VAL A 1 237 ? 8.280 -6.842 8.335 1.00 34.19 237 VAL A O 1
ATOM 1797 N N . VAL A 1 238 ? 6.426 -7.238 7.081 1.00 30.97 238 VAL A N 1
ATOM 1798 C CA . VAL A 1 238 ? 6.310 -8.771 7.042 1.00 30.97 238 VAL A CA 1
ATOM 1799 C C . VAL A 1 238 ? 5.087 -9.402 6.259 1.00 30.97 238 VAL A C 1
ATOM 1801 O O . VAL A 1 238 ? 4.060 -8.759 6.066 1.00 30.97 238 VAL A O 1
ATOM 1804 N N . ASP A 1 239 ? 5.261 -10.712 5.943 1.00 31.39 239 ASP A N 1
ATOM 1805 C CA . ASP A 1 239 ? 4.651 -11.859 5.181 1.00 31.39 239 ASP A CA 1
ATOM 1806 C C . ASP A 1 239 ? 3.110 -12.198 5.069 1.00 31.39 239 ASP A C 1
ATOM 1808 O O . ASP A 1 239 ? 2.305 -11.445 5.607 1.00 31.39 239 ASP A O 1
ATOM 1812 N N . PRO A 1 240 ? 2.622 -13.192 4.242 1.00 36.12 240 PRO A N 1
ATOM 1813 C CA . PRO A 1 240 ? 1.409 -13.160 3.364 1.00 36.12 240 PRO A CA 1
ATOM 1814 C C . PRO A 1 240 ? 0.167 -13.927 3.853 1.00 36.12 240 PRO A C 1
ATOM 1816 O O . PRO A 1 240 ? 0.201 -14.537 4.907 1.00 36.12 240 PRO A O 1
ATOM 1819 N N . LYS A 1 241 ? -0.820 -14.242 3.002 1.00 40.59 241 LYS A N 1
ATOM 1820 C CA . LYS A 1 241 ? -1.763 -13.442 2.208 1.00 40.59 241 LYS A CA 1
ATOM 1821 C C . LYS A 1 241 ? -2.728 -14.400 1.507 1.00 40.59 241 LYS A C 1
ATOM 1823 O O . LYS A 1 241 ? -2.338 -15.242 0.707 1.00 40.59 241 LYS A O 1
ATOM 1828 N N . GLU A 1 242 ? -3.990 -14.197 1.836 1.00 34.59 242 GLU A N 1
ATOM 1829 C CA . GLU A 1 242 ? -5.198 -14.851 1.350 1.00 34.59 242 GLU A CA 1
ATOM 1830 C C . GLU A 1 242 ? -6.107 -13.722 0.820 1.00 34.59 242 GLU A C 1
ATOM 1832 O O . GLU A 1 242 ? -6.037 -12.586 1.305 1.00 34.59 242 GLU A O 1
ATOM 1837 N N . GLU A 1 243 ? -6.910 -13.981 -0.210 1.00 31.11 243 GLU A N 1
ATOM 1838 C CA . GLU A 1 243 ? -7.658 -12.962 -0.966 1.00 31.11 243 GLU A CA 1
ATOM 1839 C C . GLU A 1 243 ? -9.148 -12.917 -0.563 1.00 31.11 243 GLU A C 1
ATOM 1841 O O . GLU A 1 243 ? -9.694 -13.922 -0.119 1.00 31.11 243 GLU A O 1
ATOM 1846 N N . ALA A 1 244 ? -9.824 -11.760 -0.672 1.00 35.34 244 ALA A N 1
ATOM 1847 C CA . ALA A 1 244 ? -11.148 -11.544 -0.064 1.00 35.34 244 ALA A CA 1
ATOM 1848 C C . ALA A 1 244 ? -12.233 -10.957 -1.005 1.00 35.34 244 ALA A C 1
ATOM 1850 O O . ALA A 1 244 ? -11.942 -10.561 -2.141 1.00 35.34 244 ALA A O 1
ATOM 1851 N N . PRO A 1 245 ? -13.512 -10.957 -0.562 1.00 42.81 245 PRO A N 1
ATOM 1852 C CA . PRO A 1 245 ? -14.676 -10.757 -1.424 1.00 42.81 245 PRO A CA 1
ATOM 1853 C C . PRO A 1 245 ? -15.097 -9.283 -1.580 1.00 42.81 245 PRO A C 1
ATOM 1855 O O . PRO A 1 245 ? -14.659 -8.396 -0.852 1.00 42.81 245 PRO A O 1
ATOM 1858 N N . ALA A 1 246 ? -15.974 -9.014 -2.551 1.00 42.66 246 ALA A N 1
ATOM 1859 C CA . ALA A 1 246 ? -16.511 -7.681 -2.844 1.00 42.66 246 ALA A CA 1
ATOM 1860 C C . ALA A 1 246 ? -17.656 -7.254 -1.876 1.00 42.66 246 ALA A C 1
ATOM 1862 O O . ALA A 1 246 ? -18.349 -8.118 -1.341 1.00 42.66 246 ALA A O 1
ATOM 1863 N N . PRO A 1 247 ? -17.894 -5.942 -1.660 1.00 57.16 247 PRO A N 1
ATOM 1864 C CA . PRO A 1 247 ? -18.894 -5.377 -0.773 1.00 57.16 247 PRO A CA 1
ATOM 1865 C C . PRO A 1 247 ? -20.269 -5.312 -1.438 1.00 57.16 247 PRO A C 1
ATOM 1867 O O . PRO A 1 247 ? -20.408 -5.217 -2.661 1.00 57.16 247 PRO A O 1
ATOM 1870 N N . ALA A 1 248 ? -21.300 -5.324 -0.595 1.00 62.72 248 ALA A N 1
ATOM 1871 C CA . ALA A 1 248 ? -22.690 -5.237 -1.013 1.00 62.72 248 ALA A CA 1
ATOM 1872 C C . ALA A 1 248 ? -23.069 -3.793 -1.382 1.00 62.72 248 ALA A C 1
ATOM 1874 O O . ALA A 1 248 ? -22.874 -2.868 -0.592 1.00 62.72 248 ALA A O 1
ATOM 1875 N N . ARG A 1 249 ? -23.643 -3.612 -2.577 1.00 44.19 249 ARG A N 1
ATOM 1876 C CA . ARG A 1 249 ? -24.285 -2.353 -2.979 1.00 44.19 249 ARG A CA 1
ATOM 1877 C C . ARG A 1 249 ? -25.590 -2.187 -2.193 1.00 44.19 249 ARG A C 1
ATOM 1879 O O . ARG A 1 249 ? -26.368 -3.136 -2.122 1.00 44.19 249 ARG A O 1
ATOM 1886 N N . LYS A 1 250 ? -25.793 -1.008 -1.603 1.00 43.31 250 LYS A N 1
ATOM 1887 C CA . LYS A 1 250 ? -27.102 -0.564 -1.107 1.00 43.31 250 LYS A CA 1
ATOM 1888 C C . LYS A 1 250 ? -27.869 0.122 -2.226 1.00 43.31 250 LYS A C 1
ATOM 1890 O O . LYS A 1 250 ? -27.197 0.778 -3.054 1.00 43.31 250 LYS A O 1
#

Sequence (250 aa):
MMCLTKFTPAMLAIVAGAFLAMGTATAQRTGGGHGGYLGGRAPAYHGVYYGQPNWNYVVPHRSTYAGGYYSVGRTHYYTPTPIVSVFAAPPVGTTALPVQKPVELTFGGFARYQDLAGRLVTDANALCLDMHHNYQGNKNFAEAYGEAYGVLQAAKYLQGNEHKGHKETIGKRVAEMHGLMHHVMDETRGWTRTAKRQVGAGTLEENMAGVEAVMHHLAYDAGIKQNEPAPGAALPVVDPKEEAPAPARK

Foldseek 3Di:
DDDDDDDDDDDDDDDDDDDDDDDDDDDDDDDDDDDDDDDDDDDPDPADPDPDQQWALWAAAALVAFFTWIDGFHWIKTFGDPPDPPPDPPPPPDDDDDRTDIDTAAFQQLPCQLVLLVSLLFLLQLLLVQLVFWFVPDPPSVVLSVLSVVSNVLSVVSNVCSVVLPLVVLQVSLVSNLVSLVVSLVRCVPGDTRPPDDGDDDDSNVSSSNSVSSSVVNCRNSNHDDPDDGDRGHDYYHYDGDGDDDDDDD

Secondary structure (DSSP, 8-state):
-----PPPPPP--------------------------------------SS-TTEEEEEPP-TTS-SEEEEETTEEEEEPPP----SSPPPTT--PPP-PPPEEPPTT--SSHHHHHHHHHHHHHHHHHHHHHH-TTSTTHHHHHHHHHHHHHHHHHHHHTGGG--HHHHHHHHHHHHHHHHHHHHHTTTPPP--S---SSS-HHHHHHHHHHHHHHHHHHHT----PPPP-------------PPPPP-

pLDDT: mean 70.52, std 24.87, range [26.84, 98.31]

Radius of gyration: 21.96 Å; chains: 1; bounding box: 65×63×61 Å